Protein AF-A0A2E6RD43-F1 (afdb_monomer)

Radius of gyration: 20.02 Å; Cα contacts (8 Å, |Δi|>4): 225; chains: 1; bounding box: 68×48×47 Å

Structure (mmCIF, N/CA/C/O backbone):
data_AF-A0A2E6RD43-F1
#
_entry.id   AF-A0A2E6RD43-F1
#
loop_
_atom_site.group_PDB
_atom_site.id
_atom_site.type_symbol
_atom_site.label_atom_id
_atom_site.label_alt_id
_atom_site.label_comp_id
_atom_site.label_asym_id
_atom_site.label_entity_id
_atom_site.label_seq_id
_atom_site.pdbx_PDB_ins_code
_atom_site.Cartn_x
_atom_site.Cartn_y
_atom_site.Cartn_z
_atom_site.occupancy
_atom_site.B_iso_or_equiv
_atom_site.auth_seq_id
_atom_site.auth_comp_id
_atom_site.auth_asym_id
_atom_site.auth_atom_id
_atom_site.pdbx_PDB_model_num
ATOM 1 N N . MET A 1 1 ? -39.504 7.714 16.812 1.00 37.59 1 MET A N 1
ATOM 2 C CA . MET A 1 1 ? -40.018 6.541 16.072 1.00 37.59 1 MET A CA 1
ATOM 3 C C . MET A 1 1 ? -38.844 5.901 15.352 1.00 37.59 1 MET A C 1
ATOM 5 O O . MET A 1 1 ? -38.270 6.521 14.473 1.00 37.59 1 MET A O 1
ATOM 9 N N . HIS A 1 2 ? -38.411 4.738 15.835 1.00 30.80 2 HIS A N 1
ATOM 10 C CA . HIS A 1 2 ? -37.243 4.009 15.342 1.00 30.80 2 HIS A CA 1
ATOM 11 C C . HIS A 1 2 ? -37.666 3.105 14.179 1.00 30.80 2 HIS A C 1
ATOM 13 O O . HIS A 1 2 ? -38.520 2.247 14.381 1.00 30.80 2 HIS A O 1
ATOM 19 N N . SER A 1 3 ? -37.061 3.261 13.000 1.00 29.83 3 SER A N 1
ATOM 20 C CA . SER A 1 3 ? -37.202 2.297 11.902 1.00 29.83 3 SER A CA 1
ATOM 21 C C . SER A 1 3 ? -35.893 1.527 11.755 1.00 29.83 3 SER A C 1
ATOM 23 O O . SER A 1 3 ? -34.921 2.014 11.182 1.00 29.83 3 SER A O 1
ATOM 25 N N . ARG A 1 4 ? -35.856 0.342 12.371 1.00 31.83 4 ARG A N 1
ATOM 26 C CA . ARG A 1 4 ? -34.810 -0.668 12.189 1.00 31.83 4 ARG A CA 1
ATOM 27 C C . ARG A 1 4 ? -35.092 -1.398 10.875 1.00 31.83 4 ARG A C 1
ATOM 29 O O . ARG A 1 4 ? -36.176 -1.955 10.722 1.00 31.83 4 ARG A O 1
ATOM 36 N N . ARG A 1 5 ? -34.128 -1.437 9.953 1.00 35.00 5 ARG A N 1
ATOM 37 C CA . ARG A 1 5 ? -34.122 -2.438 8.873 1.00 35.00 5 ARG A CA 1
ATOM 38 C C . ARG A 1 5 ? -33.616 -3.775 9.435 1.00 35.00 5 ARG A C 1
ATOM 40 O O . ARG A 1 5 ? -32.725 -3.751 10.285 1.00 35.00 5 ARG A O 1
ATOM 47 N N . PRO A 1 6 ? -34.181 -4.922 9.024 1.00 32.22 6 PRO A N 1
ATOM 48 C CA . PRO A 1 6 ? -33.803 -6.214 9.579 1.00 32.22 6 PRO A CA 1
ATOM 49 C C . PRO A 1 6 ? -32.509 -6.732 8.939 1.00 32.22 6 PRO A C 1
ATOM 51 O O . PRO A 1 6 ? -32.301 -6.599 7.734 1.00 32.22 6 PRO A O 1
ATOM 54 N N . ALA A 1 7 ? -31.666 -7.351 9.766 1.00 33.06 7 ALA A N 1
ATOM 55 C CA . ALA A 1 7 ? -30.547 -8.173 9.332 1.00 33.06 7 ALA A CA 1
ATOM 56 C C . ALA A 1 7 ? -31.086 -9.433 8.630 1.00 33.06 7 ALA A C 1
ATOM 58 O O . ALA A 1 7 ? -31.838 -10.205 9.226 1.00 33.06 7 ALA A O 1
ATOM 59 N N . GLY A 1 8 ? -30.732 -9.611 7.356 1.00 27.72 8 GLY A N 1
ATOM 60 C CA . GLY A 1 8 ? -30.947 -10.857 6.618 1.00 27.72 8 GLY A CA 1
ATOM 61 C C . GLY A 1 8 ? -29.863 -11.888 6.962 1.00 27.72 8 GLY A C 1
ATOM 62 O O . GLY A 1 8 ? -28.752 -11.497 7.320 1.00 27.72 8 GLY A O 1
ATOM 63 N N . PRO A 1 9 ? -30.163 -13.195 6.899 1.00 30.72 9 PRO A N 1
ATOM 64 C CA . PRO A 1 9 ? -29.277 -14.225 7.418 1.00 30.72 9 PRO A CA 1
ATOM 65 C C . PRO A 1 9 ? -28.057 -14.444 6.515 1.00 30.72 9 PRO A C 1
ATOM 67 O O . PRO A 1 9 ? -28.173 -14.618 5.302 1.00 30.72 9 PRO A O 1
ATOM 70 N N . LEU A 1 10 ? -26.889 -14.508 7.154 1.00 38.53 10 LEU A N 1
ATOM 71 C CA . LEU A 1 10 ? -25.662 -15.079 6.610 1.00 38.53 10 LEU A CA 1
ATOM 72 C C . LEU A 1 10 ? -25.899 -16.566 6.316 1.00 38.53 10 LEU A C 1
ATOM 74 O O . LEU A 1 10 ? -25.904 -17.403 7.214 1.00 38.53 10 LEU A O 1
ATOM 78 N N . SER A 1 11 ? -26.114 -16.896 5.047 1.00 29.52 11 SER A N 1
ATOM 79 C CA . SER A 1 11 ? -25.979 -18.259 4.544 1.00 29.52 11 SER A CA 1
ATOM 80 C C . SER A 1 11 ? -25.517 -18.209 3.094 1.00 29.52 11 SER A C 1
ATOM 82 O O . SER A 1 11 ? -26.308 -18.131 2.158 1.00 29.52 11 SER A O 1
ATOM 84 N N . ARG A 1 12 ? -24.200 -18.258 2.908 1.00 31.06 12 ARG A N 1
ATOM 85 C CA . ARG A 1 12 ? -23.606 -18.872 1.724 1.00 31.06 12 ARG A CA 1
ATOM 86 C C . ARG A 1 12 ? -22.854 -20.103 2.201 1.00 31.06 12 ARG A C 1
ATOM 88 O O . ARG A 1 12 ? -21.640 -20.094 2.340 1.00 31.06 12 ARG A O 1
ATOM 95 N N . ASN A 1 13 ? -23.602 -21.176 2.447 1.00 28.00 13 ASN A N 1
ATOM 96 C CA . ASN A 1 13 ? -23.043 -22.513 2.291 1.00 28.00 13 ASN A CA 1
ATOM 97 C C . ASN A 1 13 ? -22.796 -22.716 0.793 1.00 28.00 13 ASN A C 1
ATOM 99 O O . ASN A 1 13 ? -23.640 -23.266 0.092 1.00 28.00 13 ASN A O 1
ATOM 103 N N . SER A 1 14 ? -21.650 -22.250 0.301 1.00 29.16 14 SER A N 1
ATOM 104 C CA . SER A 1 14 ? -21.057 -22.867 -0.877 1.00 29.16 14 SER A CA 1
ATOM 105 C C . SER A 1 14 ? -20.188 -23.996 -0.353 1.00 29.16 14 SER A C 1
ATOM 107 O O . SER A 1 14 ? -19.042 -23.806 0.049 1.00 29.16 14 SER A O 1
ATOM 109 N N . VAL A 1 15 ? -20.790 -25.179 -0.264 1.00 27.39 15 VAL A N 1
ATOM 110 C CA . VAL A 1 15 ? -20.027 -26.418 -0.202 1.00 27.39 15 VAL A CA 1
ATOM 111 C C . VAL A 1 15 ? -19.231 -26.449 -1.501 1.00 27.39 15 VAL A C 1
ATOM 113 O O . VAL A 1 15 ? -19.781 -26.757 -2.555 1.00 27.39 15 VAL A O 1
ATOM 116 N N . CYS A 1 16 ? -17.951 -26.085 -1.441 1.00 27.36 16 CYS A N 1
ATOM 117 C CA . CYS A 1 16 ? -17.014 -26.406 -2.503 1.00 27.36 16 CYS A CA 1
ATOM 118 C C . CYS A 1 16 ? -16.937 -27.931 -2.573 1.00 27.36 16 CYS A C 1
ATOM 120 O O . CYS A 1 16 ? -16.176 -28.577 -1.854 1.00 27.36 16 CYS A O 1
ATOM 122 N N . SER A 1 17 ? -17.760 -28.516 -3.443 1.00 24.27 17 SER A N 1
ATOM 123 C CA . SER A 1 17 ? -17.428 -29.784 -4.062 1.00 24.27 17 SER A CA 1
ATOM 124 C C . SER A 1 17 ? -16.029 -29.625 -4.635 1.00 24.27 17 SER A C 1
ATOM 126 O O . SER A 1 17 ? -15.788 -28.714 -5.429 1.00 24.27 17 SER A O 1
ATOM 128 N N . VAL A 1 18 ? -15.118 -30.483 -4.193 1.00 32.06 18 VAL A N 1
ATOM 129 C CA . VAL A 1 18 ? -13.758 -30.606 -4.708 1.00 32.06 18 VAL A CA 1
ATOM 130 C C . VAL A 1 18 ? -13.859 -30.995 -6.186 1.00 32.06 18 VAL A C 1
ATOM 132 O O . VAL A 1 18 ? -13.888 -32.168 -6.548 1.00 32.06 18 VAL A O 1
ATOM 135 N N . GLY A 1 19 ? -14.005 -29.984 -7.040 1.00 25.14 19 GLY A N 1
ATOM 136 C CA . GLY A 1 19 ? -13.899 -30.076 -8.483 1.00 25.14 19 GLY A CA 1
ATOM 137 C C . GLY A 1 19 ? -12.423 -30.119 -8.823 1.00 25.14 19 GLY A C 1
ATOM 138 O O . GLY A 1 19 ? -11.738 -29.100 -8.817 1.00 25.14 19 GLY A O 1
ATOM 139 N N . ASN A 1 20 ? -11.929 -31.328 -9.048 1.00 30.77 20 ASN A N 1
ATOM 140 C CA . ASN A 1 20 ? -10.561 -31.609 -9.439 1.00 30.77 20 ASN A CA 1
ATOM 141 C C . ASN A 1 20 ? -10.350 -31.129 -10.891 1.00 30.77 20 ASN A C 1
ATOM 143 O O . ASN A 1 20 ? -10.475 -31.910 -11.832 1.00 30.77 20 ASN A O 1
ATOM 147 N N . SER A 1 21 ? -10.088 -29.835 -11.082 1.00 26.69 21 SER A N 1
ATOM 148 C CA . SER A 1 21 ? -9.626 -29.284 -12.362 1.00 26.69 21 SER A CA 1
ATOM 149 C C . SER A 1 21 ? -8.099 -29.424 -12.441 1.00 26.69 21 SER A C 1
ATOM 151 O O . SER A 1 21 ? -7.392 -28.823 -11.625 1.00 26.69 21 SER A O 1
ATOM 153 N N . PRO A 1 22 ? -7.542 -30.200 -13.390 1.00 31.45 22 PRO A N 1
ATOM 154 C CA . PRO A 1 22 ? -6.101 -30.342 -13.531 1.00 31.45 22 PRO A CA 1
ATOM 155 C C . PRO A 1 22 ? -5.554 -29.088 -14.223 1.00 31.45 22 PRO A C 1
ATOM 157 O O . PRO A 1 22 ? -5.692 -28.926 -15.431 1.00 31.45 22 PRO A O 1
ATOM 160 N N . GLY A 1 23 ? -4.958 -28.174 -13.455 1.00 28.52 23 GLY A N 1
ATOM 161 C CA . GLY A 1 23 ? -4.316 -26.982 -14.028 1.00 28.52 23 GLY A CA 1
ATOM 162 C C . GLY A 1 23 ? -3.576 -26.071 -13.047 1.00 28.52 23 GLY A C 1
ATOM 163 O O . GLY A 1 23 ? -2.625 -25.409 -13.442 1.00 28.52 23 GLY A O 1
ATOM 164 N N . SER A 1 24 ? -3.923 -26.070 -11.755 1.00 35.50 24 SER A N 1
ATOM 165 C CA . SER A 1 24 ? -3.408 -25.049 -10.821 1.00 35.50 24 SER A CA 1
ATOM 166 C C . SER A 1 24 ? -2.160 -25.444 -10.007 1.00 35.50 24 SER A C 1
ATOM 168 O O . SER A 1 24 ? -1.780 -24.729 -9.085 1.00 35.50 24 SER A O 1
ATOM 170 N N . ILE A 1 25 ? -1.494 -26.563 -10.326 1.00 36.62 25 ILE A N 1
ATOM 171 C CA . ILE A 1 25 ? -0.329 -27.070 -9.559 1.00 36.62 25 ILE A CA 1
ATOM 172 C C . ILE A 1 25 ? 1.021 -26.503 -10.075 1.00 36.62 25 ILE A C 1
ATOM 174 O O . ILE A 1 25 ? 2.063 -26.676 -9.445 1.00 36.62 25 ILE A O 1
ATOM 178 N N . GLY A 1 26 ? 1.033 -25.755 -11.183 1.00 43.22 26 GLY A N 1
ATOM 179 C CA . GLY A 1 26 ? 2.280 -25.287 -11.804 1.00 43.22 26 GLY A CA 1
ATOM 180 C C . GLY A 1 26 ? 2.870 -23.990 -11.240 1.00 43.22 26 GLY A C 1
ATOM 181 O O . GLY A 1 26 ? 4.087 -23.857 -11.188 1.00 43.22 26 GLY A O 1
ATOM 182 N N . PHE A 1 27 ? 2.041 -23.035 -10.807 1.00 45.25 27 PHE A N 1
ATOM 183 C CA . PHE A 1 27 ? 2.481 -21.638 -10.733 1.00 45.25 27 PHE A CA 1
ATOM 184 C C . PHE A 1 27 ? 3.255 -21.273 -9.448 1.00 45.25 27 PHE A C 1
ATOM 186 O O . PHE A 1 27 ? 4.397 -20.819 -9.520 1.00 45.25 27 PHE A O 1
ATOM 193 N N . CYS A 1 28 ? 2.734 -21.577 -8.251 1.00 43.09 28 CYS A N 1
ATOM 194 C CA . CYS A 1 28 ? 3.490 -21.299 -7.016 1.00 43.09 28 CYS A CA 1
ATOM 195 C C . CYS A 1 28 ? 4.764 -22.166 -6.871 1.00 43.09 28 CYS A C 1
ATOM 197 O O . CYS A 1 28 ? 5.678 -21.803 -6.126 1.00 43.09 28 CYS A O 1
ATOM 199 N N . SER A 1 29 ? 4.868 -23.283 -7.604 1.00 50.72 29 SER A N 1
ATOM 200 C CA . SER A 1 29 ? 6.099 -24.081 -7.710 1.00 50.72 29 SER A CA 1
ATOM 201 C C . SER A 1 29 ? 7.203 -23.352 -8.485 1.00 50.72 29 SER A C 1
ATOM 203 O O . SER A 1 29 ? 8.370 -23.479 -8.110 1.00 50.72 29 SER A O 1
ATOM 205 N N . LEU A 1 30 ? 6.857 -22.544 -9.497 1.00 49.84 30 LEU A N 1
ATOM 206 C CA . LEU A 1 30 ? 7.809 -21.715 -10.254 1.00 49.84 30 LEU A CA 1
ATOM 207 C C . LEU A 1 30 ? 8.417 -20.619 -9.374 1.00 49.84 30 LEU A C 1
ATOM 209 O O . LEU A 1 30 ? 9.624 -20.402 -9.400 1.00 49.84 30 LEU A O 1
ATOM 213 N N . ILE A 1 31 ? 7.618 -20.012 -8.490 1.00 55.41 31 ILE A N 1
ATOM 214 C CA . ILE A 1 31 ? 8.135 -19.059 -7.496 1.00 55.41 31 ILE A CA 1
ATOM 215 C C . ILE A 1 31 ? 9.023 -19.772 -6.450 1.00 55.41 31 ILE A C 1
ATOM 217 O O . ILE A 1 31 ? 9.935 -19.170 -5.882 1.00 55.41 31 ILE A O 1
ATOM 221 N N . SER A 1 32 ? 8.818 -21.064 -6.184 1.00 44.12 32 SER A N 1
ATOM 222 C CA . SER A 1 32 ? 9.579 -21.798 -5.162 1.00 44.12 32 SER A CA 1
ATOM 223 C C . SER A 1 32 ? 10.857 -22.484 -5.671 1.00 44.12 32 SER A C 1
ATOM 225 O O . SER A 1 32 ? 11.684 -22.864 -4.840 1.00 44.12 32 SER A O 1
ATOM 227 N N . THR A 1 33 ? 11.037 -22.657 -6.983 1.00 41.78 33 THR A N 1
ATOM 228 C CA . THR A 1 33 ? 12.092 -23.513 -7.551 1.00 41.78 33 THR A CA 1
ATOM 229 C C . THR A 1 33 ? 13.090 -22.688 -8.355 1.00 41.78 33 THR A C 1
ATOM 231 O O . THR A 1 33 ? 12.719 -22.163 -9.390 1.00 41.78 33 THR A O 1
ATOM 234 N N . ILE A 1 34 ? 14.344 -22.605 -7.891 1.00 40.38 34 ILE A N 1
ATOM 235 C CA . ILE A 1 34 ? 15.583 -22.605 -8.700 1.00 40.38 34 ILE A CA 1
ATOM 236 C C . ILE A 1 34 ? 16.762 -22.861 -7.740 1.00 40.38 34 ILE A C 1
ATOM 238 O O . ILE A 1 34 ? 16.951 -22.158 -6.744 1.00 40.38 34 ILE A O 1
ATOM 242 N N . GLN A 1 35 ? 17.518 -23.919 -8.040 1.00 31.98 35 GLN A N 1
ATOM 243 C CA . GLN A 1 35 ? 18.830 -24.235 -7.468 1.00 31.98 35 GLN A CA 1
ATOM 244 C C . GLN A 1 35 ? 19.889 -23.234 -7.966 1.00 31.98 35 GLN A C 1
ATOM 246 O O . GLN A 1 35 ? 19.690 -22.641 -9.023 1.00 31.98 35 GLN A O 1
ATOM 251 N N . PRO A 1 36 ? 21.016 -23.030 -7.259 1.00 29.69 36 PRO A N 1
ATOM 252 C CA . PRO A 1 36 ? 22.071 -22.141 -7.744 1.00 29.69 36 PRO A CA 1
ATOM 253 C C . PRO A 1 36 ? 22.579 -22.618 -9.114 1.00 29.69 36 PRO A C 1
ATOM 255 O O . PRO A 1 36 ? 23.102 -23.724 -9.233 1.00 29.69 36 PRO A O 1
ATOM 258 N N . VAL A 1 37 ? 22.396 -21.794 -10.148 1.00 32.69 37 VAL A N 1
ATOM 259 C CA . VAL A 1 37 ? 22.940 -22.038 -11.489 1.00 32.69 37 VAL A CA 1
ATOM 260 C C . VAL A 1 37 ? 24.418 -21.653 -11.477 1.00 32.69 37 VAL A C 1
ATOM 262 O O . VAL A 1 37 ? 24.761 -20.514 -11.164 1.00 32.69 37 VAL A O 1
ATOM 265 N N . ALA A 1 38 ? 25.272 -22.631 -11.778 1.00 29.48 38 ALA A N 1
ATOM 266 C CA . ALA A 1 38 ? 26.689 -22.449 -12.062 1.00 29.48 38 ALA A CA 1
ATOM 267 C C . ALA A 1 38 ? 26.897 -21.859 -13.471 1.00 29.48 38 ALA A C 1
ATOM 269 O O . ALA A 1 38 ? 26.064 -22.042 -14.358 1.00 29.48 38 ALA A O 1
ATOM 270 N N . ASP A 1 39 ? 28.014 -21.151 -13.626 1.00 34.41 39 ASP A N 1
ATOM 271 C CA . ASP A 1 39 ? 28.414 -20.308 -14.756 1.00 34.41 39 ASP A CA 1
ATOM 272 C C . ASP A 1 39 ? 28.275 -20.909 -16.167 1.00 34.41 39 ASP A C 1
ATOM 274 O O . ASP A 1 39 ? 28.575 -22.080 -16.400 1.00 34.41 39 ASP A O 1
ATOM 278 N N . GLY A 1 40 ? 27.985 -20.026 -17.134 1.00 31.70 40 GLY A N 1
ATOM 279 C CA . GLY A 1 40 ? 28.433 -20.175 -18.524 1.00 31.70 40 GLY A CA 1
ATOM 280 C C . GLY A 1 40 ? 27.359 -19.994 -19.599 1.00 31.70 40 GLY A C 1
ATOM 281 O O . GLY A 1 40 ? 26.745 -20.970 -20.008 1.00 31.70 40 GLY A O 1
ATOM 282 N N . HIS A 1 41 ? 27.170 -18.757 -20.081 1.00 28.81 41 HIS A N 1
ATOM 283 C CA . HIS A 1 41 ? 27.208 -18.358 -21.504 1.00 28.81 41 HIS A CA 1
ATOM 284 C C . HIS A 1 41 ? 26.583 -16.967 -21.731 1.00 28.81 41 HIS A C 1
ATOM 286 O O . HIS A 1 41 ? 25.532 -16.634 -21.187 1.00 28.81 41 HIS A O 1
ATOM 292 N N . ASP A 1 42 ? 27.276 -16.161 -22.539 1.00 32.88 42 ASP A N 1
ATOM 293 C CA . ASP A 1 42 ? 26.970 -14.775 -22.898 1.00 32.88 42 ASP A CA 1
ATOM 294 C C . ASP A 1 42 ? 25.591 -14.589 -23.555 1.00 32.88 42 ASP A C 1
ATOM 296 O O . ASP A 1 42 ? 25.289 -15.196 -24.581 1.00 32.88 42 ASP A O 1
ATOM 300 N N . ASN A 1 43 ? 24.794 -13.660 -23.014 1.00 30.64 43 ASN A N 1
ATOM 301 C CA . ASN A 1 43 ? 23.618 -13.090 -23.676 1.00 30.64 43 ASN A CA 1
ATOM 302 C C . ASN A 1 43 ? 23.623 -11.553 -23.508 1.00 30.64 43 ASN A C 1
ATOM 304 O O . ASN A 1 43 ? 23.572 -11.068 -22.370 1.00 30.64 43 ASN A O 1
ATOM 308 N N . PRO A 1 44 ? 23.698 -10.750 -24.588 1.00 30.47 44 PRO A N 1
ATOM 309 C CA . PRO A 1 44 ? 23.806 -9.302 -24.493 1.00 30.47 44 PRO A CA 1
ATOM 310 C C . PRO A 1 44 ? 22.416 -8.651 -24.471 1.00 30.47 44 PRO A C 1
ATOM 312 O O . PRO A 1 44 ? 21.977 -8.046 -25.442 1.00 30.47 44 PRO A O 1
ATOM 315 N N . THR A 1 45 ? 21.708 -8.741 -23.345 1.00 32.56 45 THR A N 1
ATOM 316 C CA . THR A 1 45 ? 20.676 -7.757 -22.950 1.00 32.56 45 THR A CA 1
ATOM 317 C C . THR A 1 45 ? 20.511 -7.802 -21.432 1.00 32.56 45 THR A C 1
ATOM 319 O O . THR A 1 45 ? 19.526 -8.279 -20.878 1.00 32.56 45 THR A O 1
ATOM 322 N N . ARG A 1 46 ? 21.561 -7.384 -20.723 1.00 33.22 46 ARG A N 1
ATOM 323 C CA . ARG A 1 46 ? 21.611 -7.416 -19.262 1.00 33.22 46 ARG A CA 1
ATOM 324 C C . ARG A 1 46 ? 20.850 -6.210 -18.710 1.00 33.22 46 ARG A C 1
ATOM 326 O O . ARG A 1 46 ? 21.415 -5.125 -18.607 1.00 33.22 46 ARG A O 1
ATOM 333 N N . ALA A 1 47 ? 19.583 -6.405 -18.342 1.00 35.81 47 ALA A N 1
ATOM 334 C CA . ALA A 1 47 ? 18.949 -5.553 -17.341 1.00 35.81 47 ALA A CA 1
ATOM 335 C C . ALA A 1 47 ? 19.868 -5.554 -16.110 1.00 35.81 47 ALA A C 1
ATOM 337 O O . ALA A 1 47 ? 20.270 -6.617 -15.623 1.00 35.81 47 ALA A O 1
ATOM 338 N N . ALA A 1 48 ? 20.319 -4.374 -15.690 1.00 34.03 48 ALA A N 1
ATOM 339 C CA . ALA A 1 48 ? 21.232 -4.252 -14.567 1.00 34.03 48 ALA A CA 1
ATOM 340 C C . ALA A 1 48 ? 20.549 -4.829 -13.320 1.00 34.03 48 ALA A C 1
ATOM 342 O O . ALA A 1 48 ? 19.520 -4.323 -12.880 1.00 34.03 48 ALA A O 1
ATOM 343 N N . ALA A 1 49 ? 21.108 -5.910 -12.771 1.00 40.91 49 ALA A N 1
ATOM 344 C CA . ALA A 1 49 ? 20.692 -6.426 -11.476 1.00 40.91 49 ALA A CA 1
ATOM 345 C C . ALA A 1 49 ? 20.748 -5.280 -10.454 1.00 40.91 49 ALA A C 1
ATOM 347 O O . ALA A 1 49 ? 21.760 -4.577 -10.389 1.00 40.91 49 ALA A O 1
ATOM 348 N N . ILE A 1 50 ? 19.672 -5.094 -9.680 1.00 46.41 50 ILE A N 1
ATOM 349 C CA . ILE A 1 50 ? 19.620 -4.093 -8.609 1.00 46.41 50 ILE A CA 1
ATOM 350 C C . ILE A 1 50 ? 20.854 -4.312 -7.714 1.00 46.41 50 ILE A C 1
ATOM 352 O O . ILE A 1 50 ? 21.030 -5.423 -7.202 1.00 46.41 50 ILE A O 1
ATOM 356 N N . PRO A 1 51 ? 21.745 -3.316 -7.550 1.00 35.38 51 PRO A N 1
ATOM 357 C CA . PRO A 1 51 ? 22.997 -3.523 -6.838 1.00 35.38 51 PRO A CA 1
ATOM 358 C C . PRO A 1 51 ? 22.733 -3.967 -5.395 1.00 35.38 51 PRO A C 1
ATOM 360 O O . PRO A 1 51 ? 21.933 -3.374 -4.673 1.00 35.38 51 PRO A O 1
ATOM 363 N N . ALA A 1 52 ? 23.442 -5.013 -4.964 1.00 40.56 52 ALA A N 1
ATOM 364 C CA . ALA A 1 52 ? 23.334 -5.634 -3.642 1.00 40.56 52 ALA A CA 1
ATOM 365 C C . ALA A 1 52 ? 23.929 -4.785 -2.496 1.00 40.56 52 ALA A C 1
ATOM 367 O O . ALA A 1 52 ? 24.421 -5.324 -1.507 1.00 40.56 52 ALA A O 1
ATOM 368 N N . THR A 1 53 ? 23.892 -3.457 -2.592 1.00 36.34 53 THR A N 1
ATOM 369 C CA . THR A 1 53 ? 24.344 -2.552 -1.530 1.00 36.34 53 THR A CA 1
ATOM 370 C C . THR A 1 53 ? 23.156 -2.124 -0.674 1.00 36.34 53 THR A C 1
ATOM 372 O O . THR A 1 53 ? 22.739 -0.968 -0.684 1.00 36.34 53 THR A O 1
ATOM 375 N N . VAL A 1 54 ? 22.592 -3.081 0.062 1.00 41.66 54 VAL A N 1
ATOM 376 C CA . VAL A 1 54 ? 21.768 -2.790 1.239 1.00 41.66 54 VAL A CA 1
ATOM 377 C C . VAL A 1 54 ? 22.682 -2.939 2.448 1.00 41.66 54 VAL A C 1
ATOM 379 O O . VAL A 1 54 ? 23.082 -4.048 2.795 1.00 41.66 54 VAL A O 1
ATOM 382 N N . ASP A 1 55 ? 23.048 -1.812 3.050 1.00 32.97 55 ASP A N 1
ATOM 383 C CA . ASP A 1 55 ? 23.829 -1.758 4.285 1.00 32.97 55 ASP A CA 1
ATOM 384 C C . ASP A 1 55 ? 23.053 -2.445 5.435 1.00 32.97 55 ASP A C 1
ATOM 386 O O . ASP A 1 55 ? 21.940 -2.015 5.759 1.00 32.97 55 ASP A O 1
ATOM 390 N N . PRO A 1 56 ? 23.597 -3.506 6.066 1.00 32.03 56 PRO A N 1
ATOM 391 C CA . PRO A 1 56 ? 22.934 -4.201 7.165 1.00 32.03 56 PRO A CA 1
ATOM 392 C C . PRO A 1 56 ? 22.892 -3.413 8.487 1.00 32.03 56 PRO A C 1
ATOM 394 O O . PRO A 1 56 ? 22.282 -3.891 9.445 1.00 32.03 56 PRO A O 1
ATOM 397 N N . SER A 1 57 ? 23.520 -2.237 8.582 1.00 26.42 57 SER A N 1
ATOM 398 C CA . SER A 1 57 ? 23.742 -1.547 9.860 1.00 26.42 57 SER A CA 1
ATOM 399 C C . SER A 1 57 ? 22.704 -0.483 10.258 1.00 26.42 57 SER A C 1
ATOM 401 O O . SER A 1 57 ? 22.739 -0.011 11.392 1.00 26.42 57 SER A O 1
ATOM 403 N N . ASN A 1 58 ? 21.694 -0.181 9.432 1.00 29.03 58 ASN A N 1
ATOM 404 C CA . ASN A 1 58 ? 20.637 0.792 9.774 1.00 29.03 58 ASN A CA 1
ATOM 405 C C . ASN A 1 58 ? 19.347 0.138 10.312 1.00 29.03 58 ASN A C 1
ATOM 407 O O . ASN A 1 58 ? 18.247 0.296 9.784 1.00 29.03 58 ASN A O 1
ATOM 411 N N . LEU A 1 59 ? 19.487 -0.613 11.408 1.00 34.84 59 LEU A N 1
ATOM 412 C CA . LEU A 1 59 ? 18.404 -1.332 12.106 1.00 34.84 59 LEU A CA 1
ATOM 413 C C . LEU A 1 59 ? 17.647 -0.474 13.142 1.00 34.84 59 LEU A C 1
ATOM 415 O O . LEU A 1 59 ? 17.030 -0.993 14.076 1.00 34.84 59 LEU A O 1
ATOM 419 N N . GLN A 1 60 ? 17.675 0.845 12.969 1.00 36.56 60 GLN A N 1
ATOM 420 C CA . GLN A 1 60 ? 16.877 1.808 13.719 1.00 36.56 60 GLN A CA 1
ATOM 421 C C . GLN A 1 60 ? 16.423 2.903 12.748 1.00 36.56 60 GLN A C 1
ATOM 423 O O . GLN A 1 60 ? 17.171 3.833 12.509 1.00 36.56 60 GLN A O 1
ATOM 428 N N . ASP A 1 61 ? 15.239 2.774 12.139 1.00 33.34 61 ASP A N 1
ATOM 429 C CA . ASP A 1 61 ? 14.212 3.811 12.300 1.00 33.34 61 ASP A CA 1
ATOM 430 C C . ASP A 1 61 ? 12.912 3.590 11.516 1.00 33.34 61 ASP A C 1
ATOM 432 O O . ASP A 1 61 ? 12.869 3.347 10.311 1.00 33.34 61 ASP A O 1
ATOM 436 N N . SER A 1 62 ? 11.833 3.820 12.265 1.00 31.02 62 SER A N 1
ATOM 437 C CA . SER A 1 62 ? 10.430 3.939 11.862 1.00 31.02 62 SER A CA 1
ATOM 438 C C . SER A 1 62 ? 9.762 2.687 11.279 1.00 31.02 62 SER A C 1
ATOM 440 O O . SER A 1 62 ? 10.385 1.744 10.807 1.00 31.02 62 SER A O 1
ATOM 442 N N . LEU A 1 63 ? 8.435 2.664 11.334 1.00 42.28 63 LEU A N 1
ATOM 443 C CA . LEU A 1 63 ? 7.558 1.663 10.723 1.00 42.28 63 LEU A CA 1
ATOM 444 C C . LEU A 1 63 ? 7.587 1.753 9.177 1.00 42.28 63 LEU A C 1
ATOM 446 O O . LEU A 1 63 ? 6.542 1.722 8.542 1.00 42.28 63 LEU A O 1
ATOM 450 N N . GLY A 1 64 ? 8.770 1.889 8.566 1.00 38.94 64 GLY A N 1
ATOM 451 C CA . GLY A 1 64 ? 8.999 2.125 7.134 1.00 38.94 64 GLY A CA 1
ATOM 452 C C . GLY A 1 64 ? 8.816 0.891 6.248 1.00 38.94 64 GLY A C 1
ATOM 453 O O . GLY A 1 64 ? 9.624 0.658 5.347 1.00 38.94 64 GLY A O 1
ATOM 454 N N . ASN A 1 65 ? 7.796 0.093 6.557 1.00 50.25 65 ASN A N 1
ATOM 455 C CA . ASN A 1 65 ? 7.319 -1.019 5.749 1.00 50.25 65 ASN A CA 1
ATOM 456 C C . ASN A 1 65 ? 5.780 -1.024 5.804 1.00 50.25 65 ASN A C 1
ATOM 458 O O . ASN A 1 65 ? 5.184 -1.949 6.375 1.00 50.25 65 ASN A O 1
ATOM 462 N N . ARG A 1 66 ? 5.182 0.081 5.351 1.00 44.97 66 ARG A N 1
ATOM 463 C CA . ARG A 1 66 ? 3.748 0.350 5.417 1.00 44.97 66 ARG A CA 1
ATOM 464 C C . ARG A 1 66 ? 3.041 -0.517 4.393 1.00 44.97 66 ARG A C 1
ATOM 466 O O . ARG A 1 66 ? 3.259 -0.422 3.195 1.00 44.97 66 ARG A O 1
ATOM 473 N N . MET A 1 67 ? 2.297 -1.484 4.907 1.00 50.84 67 MET A N 1
ATOM 474 C CA . MET A 1 67 ? 1.695 -2.525 4.098 1.00 50.84 67 MET A CA 1
ATOM 475 C C . MET A 1 67 ? 0.279 -2.143 3.698 1.00 50.84 67 MET A C 1
ATOM 477 O O . MET A 1 67 ? -0.672 -2.543 4.359 1.00 50.84 67 MET A O 1
ATOM 481 N N . ASN A 1 68 ? 0.178 -1.460 2.565 1.00 60.16 68 ASN A N 1
ATOM 482 C CA . ASN A 1 68 ? -0.915 -1.643 1.625 1.00 60.16 68 ASN A CA 1
ATOM 483 C C . ASN A 1 68 ? -0.279 -2.113 0.309 1.00 60.16 68 ASN A C 1
ATOM 485 O O . ASN A 1 68 ? 0.265 -1.307 -0.425 1.00 60.16 68 ASN A O 1
ATOM 489 N N . HIS A 1 69 ? -0.231 -3.409 0.018 1.00 84.12 69 HIS A N 1
ATOM 490 C CA . HIS A 1 69 ? 0.424 -3.832 -1.228 1.00 84.12 69 HIS A CA 1
ATOM 491 C C . HIS A 1 69 ? -0.543 -3.780 -2.409 1.00 84.12 69 HIS A C 1
ATOM 493 O O . HIS A 1 69 ? -0.114 -3.451 -3.513 1.00 84.12 69 HIS A O 1
ATOM 499 N N . LEU A 1 70 ? -1.828 -4.070 -2.193 1.00 95.44 70 LEU A N 1
ATOM 500 C CA . LEU A 1 70 ? -2.770 -4.214 -3.295 1.00 95.44 70 LEU A CA 1
ATOM 501 C C . LEU A 1 70 ? -3.192 -2.856 -3.863 1.00 95.44 70 LEU A C 1
ATOM 503 O O . LEU A 1 70 ? -3.083 -2.663 -5.074 1.00 95.44 70 LEU A O 1
ATOM 507 N N . ALA A 1 71 ? -3.598 -1.891 -3.032 1.00 95.94 71 ALA A N 1
ATOM 508 C CA . ALA A 1 71 ? -3.960 -0.562 -3.524 1.00 95.94 71 ALA A CA 1
ATOM 509 C C . ALA A 1 71 ? -2.773 0.145 -4.192 1.00 95.94 71 ALA A C 1
ATOM 511 O O . ALA A 1 71 ? -2.972 0.788 -5.218 1.00 95.94 71 ALA A O 1
ATOM 512 N N . HIS A 1 72 ? -1.537 -0.006 -3.699 1.00 95.94 72 HIS A N 1
ATOM 513 C CA . HIS A 1 72 ? -0.365 0.545 -4.398 1.00 95.94 72 HIS A CA 1
ATOM 514 C C . HIS A 1 72 ? -0.172 -0.057 -5.797 1.00 95.94 72 HIS A C 1
ATOM 516 O O . HIS A 1 72 ? 0.101 0.689 -6.734 1.00 95.94 72 HIS A O 1
ATOM 522 N N . ILE A 1 73 ? -0.349 -1.373 -5.963 1.00 96.69 73 ILE A N 1
ATOM 523 C CA . ILE A 1 73 ? -0.273 -2.023 -7.283 1.00 96.69 73 ILE A CA 1
ATOM 524 C C . ILE A 1 73 ? -1.418 -1.550 -8.186 1.00 96.69 73 ILE A C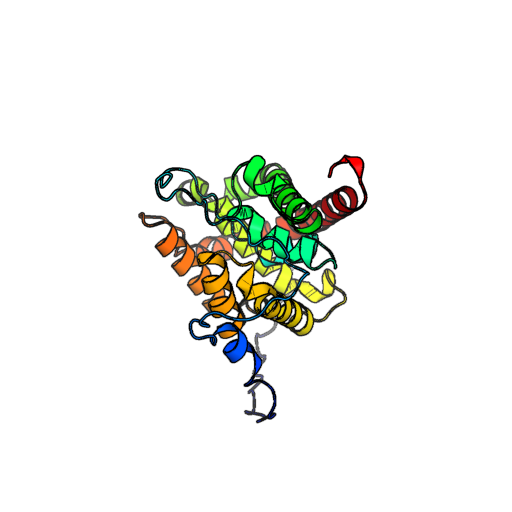 1
ATOM 526 O O . ILE A 1 73 ? -1.187 -1.252 -9.355 1.00 96.69 73 ILE A O 1
ATOM 530 N N . VAL A 1 74 ? -2.641 -1.455 -7.657 1.00 97.38 74 VAL A N 1
ATOM 531 C CA . VAL A 1 74 ? -3.808 -0.971 -8.410 1.00 97.38 74 VAL A CA 1
ATOM 532 C C . VAL A 1 74 ? -3.596 0.470 -8.882 1.00 97.38 74 VAL A C 1
ATOM 534 O O . VAL A 1 74 ? -3.792 0.776 -10.057 1.00 97.38 74 VAL A O 1
ATOM 537 N N . LEU A 1 75 ? -3.135 1.351 -7.993 1.00 97.44 75 LEU A N 1
ATOM 538 C CA . LEU A 1 75 ? -2.887 2.763 -8.288 1.00 97.44 75 LEU A CA 1
ATOM 539 C C . LEU A 1 75 ? -1.673 2.984 -9.205 1.00 97.44 75 LEU A C 1
ATOM 541 O O . LEU A 1 75 ? -1.579 4.033 -9.834 1.00 97.44 75 LEU A O 1
ATOM 545 N N . ALA A 1 76 ? -0.763 2.012 -9.312 1.00 96.50 76 ALA A N 1
ATOM 546 C CA . ALA A 1 76 ? 0.366 2.059 -10.240 1.00 96.50 76 ALA A CA 1
ATOM 547 C C . ALA A 1 76 ? -0.038 1.877 -11.715 1.00 96.50 76 ALA A C 1
ATOM 549 O O . ALA A 1 76 ? 0.781 2.091 -12.606 1.00 96.50 76 ALA A O 1
ATOM 550 N N . GLY A 1 77 ? -1.297 1.525 -11.993 1.00 94.31 77 GLY A N 1
ATOM 551 C CA . GLY A 1 77 ? -1.808 1.392 -13.355 1.00 94.31 77 GLY A CA 1
ATOM 552 C C . GLY A 1 77 ? -1.424 0.060 -14.015 1.00 94.31 77 GLY A C 1
ATOM 553 O O . GLY A 1 77 ? -1.156 -0.920 -13.319 1.00 94.31 77 GLY A O 1
ATOM 554 N N . PRO A 1 78 ? -1.479 -0.042 -15.357 1.00 94.19 78 PRO A N 1
ATOM 555 C CA . PRO A 1 78 ? -1.279 -1.304 -16.077 1.00 94.19 78 PRO A CA 1
ATOM 556 C C . PRO A 1 78 ? 0.189 -1.654 -16.365 1.00 94.19 78 PRO A C 1
ATOM 558 O O . PRO A 1 78 ? 0.468 -2.793 -16.734 1.00 94.19 78 PRO A O 1
ATOM 561 N N . ASP A 1 79 ? 1.116 -0.706 -16.226 1.00 95.44 79 ASP A N 1
ATOM 562 C CA . ASP A 1 79 ? 2.526 -0.908 -16.561 1.00 95.44 79 ASP A CA 1
ATOM 563 C C . ASP A 1 79 ? 3.219 -1.829 -15.523 1.00 95.44 79 ASP A C 1
ATOM 565 O O . ASP A 1 79 ? 3.167 -1.558 -14.317 1.00 95.44 79 ASP A O 1
ATOM 569 N N . PRO A 1 80 ? 3.861 -2.936 -15.949 1.00 94.44 80 PRO A N 1
ATOM 570 C CA . PRO A 1 80 ? 4.469 -3.900 -15.031 1.00 94.44 80 PRO A CA 1
ATOM 571 C C . PRO A 1 80 ? 5.723 -3.367 -14.320 1.00 94.44 80 PRO A C 1
ATOM 573 O O . PRO A 1 80 ? 6.043 -3.837 -13.225 1.00 94.44 80 PRO A O 1
ATOM 576 N N . ASP A 1 81 ? 6.439 -2.396 -14.896 1.00 96.00 81 ASP A N 1
ATOM 577 C CA . ASP A 1 81 ? 7.539 -1.719 -14.209 1.00 96.00 81 ASP A CA 1
ATOM 578 C C . ASP A 1 81 ? 7.006 -0.795 -13.112 1.00 96.00 81 ASP A C 1
ATOM 580 O O . ASP A 1 81 ? 7.553 -0.790 -12.010 1.00 96.00 81 ASP A O 1
ATOM 584 N N . ASP A 1 82 ? 5.915 -0.067 -13.354 1.00 96.38 82 ASP A N 1
ATOM 585 C CA . ASP A 1 82 ? 5.299 0.762 -12.311 1.00 96.38 82 ASP A CA 1
ATOM 586 C C . ASP A 1 82 ? 4.776 -0.089 -11.149 1.00 96.38 82 ASP A C 1
ATOM 588 O O . ASP A 1 82 ? 5.033 0.228 -9.985 1.00 96.38 82 ASP A O 1
ATOM 592 N N . ARG A 1 83 ? 4.106 -1.210 -11.444 1.00 96.44 83 ARG A N 1
ATOM 593 C CA . ARG A 1 83 ? 3.611 -2.154 -10.426 1.00 96.44 83 ARG A CA 1
ATOM 594 C C . ARG A 1 83 ? 4.735 -2.780 -9.611 1.00 96.44 83 ARG A C 1
ATOM 596 O O . ARG A 1 83 ? 4.647 -2.824 -8.381 1.00 96.44 83 ARG A O 1
ATOM 603 N N . LEU A 1 84 ? 5.801 -3.253 -10.265 1.00 96.19 84 LEU A N 1
ATOM 604 C CA . LEU A 1 84 ? 6.940 -3.795 -9.528 1.00 96.19 84 LEU A CA 1
ATOM 605 C C . LEU A 1 84 ? 7.649 -2.693 -8.730 1.00 96.19 84 LEU A C 1
ATOM 607 O O . LEU A 1 84 ? 8.004 -2.906 -7.570 1.00 96.19 84 LEU A O 1
ATOM 611 N N . GLY A 1 85 ? 7.802 -1.501 -9.307 1.00 95.50 85 GLY A N 1
ATOM 612 C CA . GLY A 1 85 ? 8.329 -0.329 -8.617 1.00 95.50 85 GLY A CA 1
ATOM 613 C C . GLY A 1 85 ? 7.522 0.017 -7.363 1.00 95.50 85 GLY A C 1
ATOM 614 O O . GLY A 1 85 ? 8.108 0.288 -6.314 1.00 95.50 85 GLY A O 1
ATOM 615 N N . ALA A 1 86 ? 6.192 -0.075 -7.423 1.00 94.50 86 ALA A N 1
ATOM 616 C CA . ALA A 1 86 ? 5.326 0.145 -6.270 1.00 94.50 86 ALA A CA 1
ATOM 617 C C . ALA A 1 86 ? 5.624 -0.853 -5.132 1.00 94.50 86 ALA A C 1
ATOM 619 O O . ALA A 1 86 ? 5.833 -0.455 -3.989 1.00 94.50 86 ALA A O 1
ATOM 620 N N . LEU A 1 87 ? 5.791 -2.143 -5.445 1.00 93.44 87 LEU A N 1
ATOM 621 C CA . LEU A 1 87 ? 6.195 -3.169 -4.468 1.00 93.44 87 LEU A CA 1
ATOM 622 C C . LEU A 1 87 ? 7.618 -2.967 -3.910 1.00 93.44 87 LEU A C 1
ATOM 624 O O . LEU A 1 87 ? 7.925 -3.338 -2.768 1.00 93.44 87 LEU A O 1
ATOM 628 N N . LEU A 1 88 ? 8.505 -2.373 -4.706 1.00 92.94 88 LEU A N 1
ATOM 629 C CA . LEU A 1 88 ? 9.869 -2.032 -4.309 1.00 92.94 88 LEU A CA 1
ATOM 630 C C . LEU A 1 88 ? 9.949 -0.770 -3.440 1.00 92.94 88 LEU A C 1
ATOM 632 O O . LEU A 1 88 ? 11.000 -0.539 -2.838 1.00 92.94 88 LEU A O 1
ATOM 636 N N . GLY A 1 89 ? 8.878 0.023 -3.327 1.00 89.25 89 GLY A N 1
ATOM 637 C CA . GLY A 1 89 ? 8.886 1.341 -2.683 1.00 89.25 89 GLY A CA 1
ATOM 638 C C . GLY A 1 89 ? 9.435 1.354 -1.253 1.00 89.25 89 GLY A C 1
ATOM 639 O O . GLY A 1 89 ? 10.217 2.236 -0.882 1.00 89.25 89 GLY A O 1
ATOM 640 N N . ASP A 1 90 ? 9.111 0.320 -0.478 1.00 85.12 90 ASP A N 1
ATOM 641 C CA . ASP A 1 90 ? 9.620 0.133 0.882 1.00 85.12 90 ASP A CA 1
ATOM 642 C C . ASP A 1 90 ? 11.016 -0.505 0.945 1.00 85.12 90 ASP A C 1
ATOM 644 O O . ASP A 1 90 ? 11.699 -0.388 1.965 1.00 85.12 90 ASP A O 1
ATOM 648 N N . HIS A 1 91 ? 11.460 -1.157 -0.128 1.00 87.56 91 HIS A N 1
ATOM 649 C CA . HIS A 1 91 ? 12.722 -1.895 -0.195 1.00 87.56 91 HIS A CA 1
ATOM 650 C C . HIS A 1 91 ? 13.882 -1.040 -0.714 1.00 87.56 91 HIS A C 1
ATOM 652 O O . HIS A 1 91 ? 15.024 -1.243 -0.306 1.00 87.56 91 HIS A O 1
ATOM 658 N N . VAL A 1 92 ? 13.596 -0.070 -1.582 1.00 86.81 92 VAL A N 1
ATOM 659 C CA . VAL A 1 92 ? 14.590 0.839 -2.156 1.00 86.81 92 VAL A CA 1
ATOM 660 C C . VAL A 1 92 ? 14.623 2.119 -1.325 1.00 86.81 92 VAL A C 1
ATOM 662 O O . VAL A 1 92 ? 13.629 2.843 -1.237 1.00 86.81 92 VAL A O 1
ATOM 665 N N . LYS A 1 93 ? 15.763 2.417 -0.690 1.00 83.62 93 LYS A N 1
ATOM 666 C CA . LYS A 1 93 ? 15.936 3.578 0.201 1.00 83.62 93 LYS A CA 1
ATOM 667 C C . LYS A 1 93 ? 16.950 4.572 -0.370 1.00 83.62 93 LYS A C 1
ATOM 669 O O . LYS A 1 93 ? 17.976 4.180 -0.911 1.00 83.62 93 LYS A O 1
ATOM 674 N N . GLY A 1 94 ? 16.672 5.864 -0.197 1.00 84.50 94 GLY A N 1
ATOM 675 C CA . GLY A 1 94 ? 17.514 6.952 -0.708 1.00 84.50 94 GLY A CA 1
ATOM 676 C C . GLY A 1 94 ? 17.257 7.286 -2.180 1.00 84.50 94 GLY A C 1
ATOM 677 O O . GLY A 1 94 ? 16.588 6.535 -2.887 1.00 84.50 94 GLY A O 1
ATOM 678 N N . ILE A 1 95 ? 17.745 8.449 -2.620 1.00 84.69 95 ILE A N 1
ATOM 679 C CA . ILE A 1 95 ? 17.571 8.941 -3.997 1.00 84.69 95 ILE A CA 1
ATOM 680 C C . ILE A 1 95 ? 18.466 8.176 -4.981 1.00 84.69 95 ILE A C 1
ATOM 682 O O . ILE A 1 95 ? 17.971 7.646 -5.966 1.00 84.69 95 ILE A O 1
ATOM 686 N N . ALA A 1 96 ? 19.739 7.967 -4.628 1.00 86.06 96 ALA A N 1
ATOM 687 C CA . ALA A 1 96 ? 20.709 7.278 -5.479 1.00 86.06 96 ALA A CA 1
ATOM 688 C C . ALA A 1 96 ? 20.296 5.837 -5.827 1.00 86.06 96 ALA A C 1
ATOM 690 O O . ALA A 1 96 ? 20.489 5.394 -6.953 1.00 86.06 96 ALA A O 1
ATOM 691 N N . ALA A 1 97 ? 19.695 5.108 -4.879 1.00 88.38 97 ALA A N 1
ATOM 692 C CA . ALA A 1 97 ? 19.213 3.752 -5.136 1.00 88.38 97 ALA A CA 1
ATOM 693 C C . ALA A 1 97 ? 17.997 3.729 -6.073 1.00 88.38 97 ALA A C 1
ATOM 695 O O . ALA A 1 97 ? 17.822 2.763 -6.805 1.00 88.38 97 ALA A O 1
ATOM 696 N N . VAL A 1 98 ? 17.163 4.776 -6.053 1.00 89.50 98 VAL A N 1
ATOM 697 C CA . VAL A 1 98 ? 16.028 4.913 -6.977 1.00 89.50 98 VAL A CA 1
ATOM 698 C C . VAL A 1 98 ? 16.514 5.290 -8.371 1.00 89.50 98 VAL A C 1
ATOM 700 O O . VAL A 1 98 ? 16.035 4.723 -9.345 1.00 89.50 98 VAL A O 1
ATOM 703 N N . ASP A 1 99 ? 17.485 6.195 -8.471 1.00 89.06 99 ASP A N 1
ATOM 704 C CA . ASP A 1 99 ? 18.034 6.644 -9.756 1.00 89.06 99 ASP A CA 1
ATOM 705 C C . ASP A 1 99 ? 18.849 5.554 -10.471 1.00 89.06 99 ASP A C 1
ATOM 707 O O . ASP A 1 99 ? 19.051 5.622 -11.679 1.00 89.06 99 ASP A O 1
ATOM 711 N N . ALA A 1 100 ? 19.286 4.524 -9.740 1.00 91.44 100 ALA A N 1
ATOM 712 C CA . ALA A 1 100 ? 19.932 3.339 -10.301 1.00 91.44 100 ALA A CA 1
ATOM 713 C C . ALA A 1 100 ? 18.949 2.322 -10.921 1.00 91.44 100 ALA A C 1
ATOM 715 O O . ALA A 1 100 ? 19.394 1.357 -11.544 1.00 91.44 100 ALA A O 1
ATOM 716 N N . LEU A 1 101 ? 17.636 2.488 -10.730 1.00 92.31 101 LEU A N 1
ATOM 717 C CA . LEU A 1 101 ? 16.617 1.598 -11.295 1.00 92.31 101 LEU A CA 1
ATOM 718 C C . LEU A 1 101 ? 16.304 1.952 -12.755 1.00 92.31 101 LEU A C 1
ATOM 720 O O . LEU A 1 101 ? 16.594 3.052 -13.226 1.00 92.31 101 LEU A O 1
ATOM 724 N N . SER A 1 102 ? 15.635 1.036 -13.467 1.00 93.94 102 SER A N 1
ATOM 725 C CA . SER A 1 102 ? 15.029 1.388 -14.755 1.00 93.94 102 SER A CA 1
ATOM 726 C C . SER A 1 102 ? 14.027 2.544 -14.572 1.00 93.94 102 SER A C 1
ATOM 728 O O . SER A 1 102 ? 13.414 2.665 -13.505 1.00 93.94 102 SER A O 1
ATOM 730 N N . PRO A 1 103 ? 13.805 3.388 -15.597 1.00 93.06 103 PRO A N 1
ATOM 731 C CA . PRO A 1 103 ? 12.897 4.530 -15.482 1.00 93.06 103 PRO A CA 1
ATOM 732 C C . PRO A 1 103 ? 11.480 4.173 -15.007 1.00 93.06 103 PRO A C 1
ATOM 734 O O . PRO A 1 103 ? 10.876 4.955 -14.276 1.00 93.06 103 PRO A O 1
ATOM 737 N N . GLY A 1 104 ? 10.949 3.009 -15.398 1.00 93.75 104 GLY A N 1
ATOM 738 C CA . GLY A 1 104 ? 9.643 2.531 -14.937 1.00 93.75 104 GLY A CA 1
ATOM 739 C C . GLY A 1 104 ? 9.656 2.112 -13.465 1.00 93.75 104 GLY A C 1
ATOM 740 O O . GLY A 1 104 ? 8.862 2.615 -12.677 1.00 93.75 104 GLY A O 1
ATOM 741 N N . LEU A 1 105 ? 10.630 1.297 -13.046 1.00 95.00 105 LEU A N 1
ATOM 742 C CA . LEU A 1 105 ? 10.767 0.896 -11.640 1.00 95.00 105 LEU A CA 1
ATOM 743 C C . LEU A 1 105 ? 10.969 2.106 -10.718 1.00 95.00 105 LEU A C 1
ATOM 745 O O . LEU A 1 105 ? 10.364 2.194 -9.648 1.00 95.00 105 LEU A O 1
ATOM 749 N N . ALA A 1 106 ? 11.794 3.065 -11.145 1.00 94.94 106 ALA A N 1
ATOM 750 C CA . ALA A 1 106 ? 12.029 4.305 -10.419 1.00 94.94 106 ALA A CA 1
ATOM 751 C C . ALA A 1 106 ? 10.740 5.133 -10.278 1.00 94.94 106 ALA A C 1
ATOM 753 O O . ALA A 1 106 ? 10.451 5.646 -9.191 1.00 94.94 106 ALA A O 1
ATOM 754 N N . ARG A 1 107 ? 9.943 5.225 -11.353 1.00 95.19 107 ARG A N 1
ATOM 755 C CA . ARG A 1 107 ? 8.637 5.895 -11.360 1.00 95.19 107 ARG A CA 1
ATOM 756 C C . ARG A 1 107 ? 7.658 5.218 -10.401 1.00 95.19 107 ARG A C 1
ATOM 758 O O . ARG A 1 107 ? 7.098 5.918 -9.559 1.00 95.19 107 ARG A O 1
ATOM 765 N N . GLY A 1 108 ? 7.537 3.891 -10.430 1.00 95.50 108 GLY A N 1
ATOM 766 C CA . GLY A 1 108 ? 6.713 3.130 -9.486 1.00 95.50 108 GLY A CA 1
ATOM 767 C C . GLY A 1 108 ? 7.128 3.325 -8.021 1.00 95.50 108 GLY A C 1
ATOM 768 O O . GLY A 1 108 ? 6.283 3.580 -7.162 1.00 95.50 108 GLY A O 1
ATOM 769 N N . VAL A 1 109 ? 8.435 3.321 -7.722 1.00 94.88 109 VAL A N 1
ATOM 770 C CA . VAL A 1 109 ? 8.946 3.606 -6.364 1.00 94.88 109 VAL A CA 1
ATOM 771 C C . VAL A 1 109 ? 8.602 5.033 -5.924 1.00 94.88 109 VAL A C 1
ATOM 773 O O . VAL A 1 109 ? 8.223 5.266 -4.771 1.00 94.88 109 VAL A O 1
ATOM 776 N N . ARG A 1 110 ? 8.736 6.018 -6.822 1.00 95.00 110 ARG A N 1
ATOM 777 C CA . ARG A 1 110 ? 8.346 7.406 -6.537 1.00 95.00 110 ARG A CA 1
ATOM 778 C C . ARG A 1 110 ? 6.840 7.522 -6.307 1.00 95.00 110 ARG A C 1
ATOM 780 O O . ARG A 1 110 ? 6.442 8.205 -5.362 1.00 95.00 110 ARG A O 1
ATOM 787 N N . LEU A 1 111 ? 6.029 6.833 -7.107 1.00 95.69 111 LEU A N 1
ATOM 788 C CA . LEU A 1 111 ? 4.577 6.817 -6.970 1.00 95.69 111 LEU A CA 1
ATOM 789 C C . LEU A 1 111 ? 4.138 6.201 -5.635 1.00 95.69 111 LEU A C 1
ATOM 791 O O . LEU A 1 111 ? 3.344 6.825 -4.938 1.00 95.69 111 LEU A O 1
ATOM 795 N N . HIS A 1 112 ? 4.715 5.068 -5.215 1.00 94.94 112 HIS A N 1
ATOM 796 C CA . HIS A 1 112 ? 4.481 4.475 -3.886 1.00 94.94 112 HIS A CA 1
ATOM 797 C C . HIS A 1 112 ? 4.629 5.511 -2.771 1.00 94.94 112 HIS A C 1
ATOM 799 O O . HIS A 1 112 ? 3.704 5.765 -2.004 1.00 94.94 112 HIS A O 1
ATOM 805 N N . ARG A 1 113 ? 5.778 6.198 -2.742 1.00 93.69 113 ARG A N 1
ATOM 806 C CA . ARG A 1 113 ? 6.083 7.218 -1.725 1.00 93.69 113 ARG A CA 1
ATOM 807 C C . ARG A 1 113 ? 5.118 8.403 -1.777 1.00 93.69 113 ARG A C 1
ATOM 809 O O . ARG A 1 113 ? 4.831 9.006 -0.745 1.00 93.69 113 ARG A O 1
ATOM 816 N N . ARG A 1 114 ? 4.643 8.767 -2.972 1.00 95.25 114 ARG A N 1
ATOM 817 C CA . ARG A 1 114 ? 3.645 9.827 -3.145 1.00 95.25 114 ARG A CA 1
ATOM 818 C C . ARG A 1 114 ? 2.285 9.403 -2.616 1.00 95.25 114 ARG A C 1
ATOM 820 O O . ARG A 1 114 ? 1.700 10.183 -1.875 1.00 95.25 114 ARG A O 1
ATOM 827 N N . ILE A 1 115 ? 1.827 8.194 -2.933 1.00 95.56 115 ILE A N 1
ATOM 828 C CA . ILE A 1 115 ? 0.576 7.636 -2.405 1.00 95.56 115 I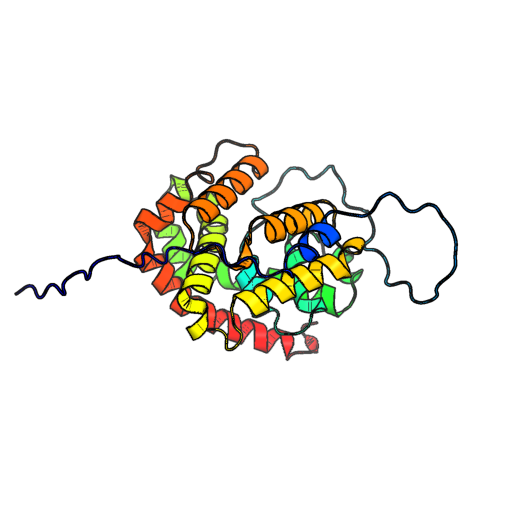LE A CA 1
ATOM 829 C C . ILE A 1 115 ? 0.621 7.603 -0.877 1.00 95.56 115 ILE A C 1
ATOM 831 O O . ILE A 1 115 ? -0.307 8.097 -0.242 1.00 95.56 115 ILE A O 1
ATOM 835 N N . ASP A 1 116 ? 1.726 7.136 -0.298 1.00 93.88 116 ASP A N 1
ATOM 836 C CA . ASP A 1 116 ? 1.963 7.152 1.148 1.00 93.88 116 ASP A CA 1
ATOM 837 C C . ASP A 1 116 ? 1.802 8.558 1.740 1.00 93.88 116 ASP A C 1
ATOM 839 O O . ASP A 1 116 ? 1.023 8.775 2.668 1.00 93.88 116 ASP A O 1
ATOM 843 N N . ALA A 1 117 ? 2.511 9.540 1.174 1.00 94.38 117 ALA A N 1
ATOM 844 C CA . ALA A 1 117 ? 2.475 10.919 1.651 1.00 94.38 117 ALA A CA 1
ATOM 845 C C . ALA A 1 117 ? 1.088 11.563 1.480 1.00 94.38 117 ALA A C 1
ATOM 847 O O . ALA A 1 117 ? 0.639 12.324 2.339 1.00 94.38 117 ALA A O 1
ATOM 848 N N . TRP A 1 118 ? 0.401 11.273 0.376 1.00 96.06 118 TRP A N 1
ATOM 849 C CA . TRP A 1 118 ? -0.950 11.756 0.105 1.00 96.06 118 TRP A CA 1
ATOM 850 C C . TRP A 1 118 ? -1.975 11.147 1.062 1.00 96.06 118 TRP A C 1
ATOM 852 O O . TRP A 1 118 ? -2.783 11.885 1.615 1.00 96.06 118 TRP A O 1
ATOM 862 N N . SER A 1 119 ? -1.911 9.837 1.300 1.00 95.25 119 SER A N 1
ATOM 863 C CA . SER A 1 119 ? -2.769 9.132 2.255 1.00 95.25 119 SER A CA 1
ATOM 864 C C . SER A 1 119 ? -2.552 9.642 3.680 1.00 95.25 119 SER A C 1
ATOM 866 O O . SER A 1 119 ? -3.499 10.033 4.357 1.00 95.25 119 SER A O 1
ATOM 868 N N . ASP A 1 120 ? -1.294 9.758 4.113 1.00 92.88 120 ASP A N 1
ATOM 869 C CA . ASP A 1 120 ? -0.937 10.239 5.452 1.00 92.88 120 ASP A CA 1
ATOM 870 C C . ASP A 1 120 ? -1.426 11.648 5.768 1.00 92.88 120 ASP A C 1
ATOM 872 O O . ASP A 1 120 ? -1.684 11.963 6.931 1.00 92.88 120 ASP A O 1
ATOM 876 N N . SER A 1 121 ? -1.472 12.502 4.746 1.00 94.38 121 SER A N 1
ATOM 877 C CA . SER A 1 121 ? -1.872 13.901 4.870 1.00 94.38 121 SER A CA 1
ATOM 878 C C . SER A 1 121 ? -3.356 14.126 4.587 1.00 94.38 121 SER A C 1
ATOM 880 O O . SER A 1 121 ? -3.831 15.253 4.735 1.00 94.38 121 SER A O 1
ATOM 882 N N . HIS A 1 122 ? -4.101 13.085 4.205 1.00 96.88 122 HIS A N 1
ATOM 883 C CA . HIS A 1 122 ? -5.521 13.215 3.918 1.00 96.88 122 HIS A CA 1
ATOM 884 C C . HIS A 1 122 ? -6.313 13.467 5.215 1.00 96.88 122 HIS A C 1
ATOM 886 O O . HIS A 1 122 ? -6.188 12.673 6.155 1.00 96.88 122 HIS A O 1
ATOM 892 N N . PRO A 1 123 ? -7.169 14.508 5.288 1.00 97.50 123 PRO A N 1
ATOM 893 C CA . PRO A 1 123 ? -7.918 14.839 6.504 1.00 97.50 123 PRO A CA 1
ATOM 894 C C . PRO A 1 123 ? -8.696 13.652 7.088 1.00 97.50 123 PRO A C 1
ATOM 896 O O . PRO A 1 123 ? -8.531 13.331 8.261 1.00 97.50 123 PRO A O 1
ATOM 899 N N . ALA A 1 124 ? -9.429 12.910 6.250 1.00 96.94 124 ALA A N 1
ATOM 900 C CA . ALA A 1 124 ? -10.184 11.734 6.695 1.00 96.94 124 ALA A CA 1
ATOM 901 C C . ALA A 1 124 ? -9.305 10.611 7.292 1.00 96.94 124 ALA A C 1
ATOM 903 O O . ALA A 1 124 ? -9.753 9.874 8.171 1.00 96.94 124 ALA A O 1
ATOM 904 N N . VAL A 1 125 ? -8.047 10.474 6.849 1.00 96.25 125 VAL A N 1
ATOM 905 C CA . VAL A 1 125 ? -7.096 9.494 7.403 1.00 96.25 125 VAL A CA 1
ATOM 906 C C . VAL A 1 125 ? -6.538 9.986 8.736 1.00 96.25 125 VAL A C 1
ATOM 908 O O . VAL A 1 125 ? -6.394 9.200 9.673 1.00 96.25 125 VAL A O 1
ATOM 911 N N . ILE A 1 126 ? -6.248 11.284 8.848 1.00 95.56 126 ILE A N 1
ATOM 912 C CA . ILE A 1 126 ? -5.804 11.912 10.098 1.00 95.56 126 ILE A CA 1
ATOM 913 C C . ILE A 1 126 ? -6.873 11.737 11.186 1.00 95.56 126 ILE A C 1
ATOM 915 O O . ILE A 1 126 ? -6.552 11.278 12.287 1.00 95.56 126 ILE A O 1
ATOM 919 N N . ASP A 1 127 ? -8.135 12.016 10.861 1.00 95.75 127 ASP A N 1
ATOM 920 C CA . ASP A 1 127 ? -9.261 11.876 11.788 1.00 95.75 127 ASP A CA 1
ATOM 921 C C . ASP A 1 127 ? -9.469 10.414 12.211 1.00 95.75 127 ASP A C 1
ATOM 923 O O . ASP A 1 127 ? -9.597 10.110 13.400 1.00 95.75 127 ASP A O 1
ATOM 927 N N . LEU A 1 128 ? -9.403 9.471 11.266 1.00 96.12 128 LEU A N 1
ATOM 928 C CA . LEU A 1 128 ? -9.507 8.041 11.565 1.00 96.12 128 LEU A CA 1
ATOM 929 C C . LEU A 1 128 ? -8.366 7.542 12.473 1.00 96.12 128 LEU A C 1
ATOM 931 O O . LEU A 1 128 ? -8.584 6.771 13.418 1.00 96.12 128 LEU A O 1
ATOM 935 N N . ARG A 1 129 ? -7.136 8.018 12.244 1.00 94.25 129 ARG A N 1
ATOM 936 C CA . ARG A 1 129 ? -5.980 7.713 13.104 1.00 94.25 129 ARG A CA 1
ATOM 937 C C . ARG A 1 129 ? -6.165 8.262 14.515 1.00 94.25 129 ARG A C 1
ATOM 939 O O . ARG A 1 129 ? -5.763 7.590 15.467 1.00 94.25 129 ARG A O 1
ATOM 946 N N . ALA A 1 130 ? -6.777 9.436 14.667 1.00 93.06 130 ALA A N 1
ATOM 947 C CA . ALA A 1 130 ? -7.108 9.997 15.975 1.00 93.06 130 ALA A CA 1
ATOM 948 C C . ALA A 1 130 ? -8.159 9.140 16.707 1.00 93.06 130 ALA A C 1
ATOM 950 O O . ALA A 1 130 ? -7.979 8.823 17.886 1.00 93.06 130 ALA A O 1
ATOM 951 N N . SER A 1 131 ? -9.186 8.670 15.992 1.00 93.69 131 SER A N 1
ATOM 952 C CA . SER A 1 131 ? -10.255 7.803 16.521 1.00 93.69 131 SER A CA 1
ATOM 953 C C . SER A 1 131 ? -9.784 6.403 16.943 1.00 93.69 131 SER A C 1
ATOM 955 O O . SER A 1 131 ? -10.432 5.739 17.755 1.00 93.69 131 SER A O 1
ATOM 957 N N . SER A 1 132 ? -8.624 5.950 16.454 1.00 92.00 132 SER A N 1
ATOM 958 C CA . SER A 1 132 ? -8.053 4.635 16.795 1.00 92.00 132 SER A CA 1
ATOM 959 C C . SER A 1 132 ? -7.737 4.490 18.294 1.00 92.00 132 SER A C 1
ATOM 961 O O . SER A 1 132 ? -7.867 3.402 18.866 1.00 92.00 132 SER A O 1
ATOM 963 N N . GLY A 1 133 ? -7.384 5.598 18.954 1.00 91.06 133 GLY A N 1
ATOM 964 C CA . GLY A 1 133 ? -7.060 5.667 20.379 1.00 91.06 133 GLY A CA 1
ATOM 965 C C . GLY A 1 133 ? -5.556 5.570 20.700 1.00 91.06 133 GLY A C 1
ATOM 966 O O . GLY A 1 133 ? -4.748 5.198 19.842 1.00 91.06 133 GLY A O 1
ATOM 967 N N . PRO A 1 134 ? -5.144 5.901 21.944 1.00 89.00 134 PRO A N 1
ATOM 968 C CA . PRO A 1 134 ? -3.733 6.086 22.307 1.00 89.00 134 PRO A CA 1
ATOM 969 C C . PRO A 1 134 ? -2.850 4.848 22.115 1.00 89.00 134 PRO A C 1
ATOM 971 O O . PRO A 1 134 ? -1.705 4.982 21.688 1.00 89.00 134 PRO A O 1
ATOM 974 N N . GLU A 1 135 ? -3.395 3.660 22.392 1.00 89.50 135 GLU A N 1
ATOM 975 C CA . GLU A 1 135 ? -2.732 2.360 22.199 1.00 89.50 135 GLU A CA 1
ATOM 976 C C . GLU A 1 135 ? -2.277 2.164 20.745 1.00 89.50 135 GLU A C 1
ATOM 978 O O . GLU A 1 135 ? -1.183 1.668 20.477 1.00 89.50 135 GLU A O 1
ATOM 983 N N . TRP A 1 136 ? -3.103 2.609 19.800 1.00 89.88 136 TRP A N 1
ATOM 984 C CA . TRP A 1 136 ? -2.944 2.333 18.379 1.00 89.88 136 TRP A CA 1
ATOM 985 C C . TRP A 1 136 ? -2.218 3.444 17.637 1.00 89.88 136 TRP A C 1
ATOM 987 O O . TRP A 1 136 ? -1.686 3.192 16.567 1.00 89.88 136 TRP A O 1
ATOM 997 N N . ARG A 1 137 ? -2.138 4.657 18.194 1.00 85.44 137 ARG A N 1
ATOM 998 C CA . ARG A 1 137 ? -1.682 5.878 17.503 1.00 85.44 137 ARG A CA 1
ATOM 999 C C . ARG A 1 137 ? -0.368 5.737 16.727 1.00 85.44 137 ARG A C 1
ATOM 1001 O O . ARG A 1 137 ? -0.231 6.308 15.653 1.00 85.44 137 ARG A O 1
ATOM 1008 N N . ARG A 1 138 ? 0.610 4.995 17.260 1.00 87.56 138 ARG A N 1
ATOM 1009 C CA . ARG A 1 138 ? 1.902 4.771 16.581 1.00 87.56 138 ARG A CA 1
ATOM 1010 C C . ARG A 1 138 ? 1.794 3.788 15.410 1.00 87.56 138 ARG A C 1
ATOM 1012 O O . ARG A 1 138 ? 2.588 3.867 14.484 1.00 87.56 138 ARG A O 1
ATOM 1019 N N . TYR A 1 139 ? 0.844 2.864 15.474 1.00 91.19 139 TYR A N 1
ATOM 1020 C CA . TYR A 1 139 ? 0.696 1.721 14.574 1.00 91.19 139 TYR A CA 1
ATOM 1021 C C . TYR A 1 139 ? -0.525 1.834 13.655 1.00 91.19 139 TYR A C 1
ATOM 1023 O O . TYR A 1 139 ? -0.664 1.036 12.736 1.00 91.19 139 TYR A O 1
ATOM 1031 N N . SER A 1 140 ? -1.396 2.818 13.880 1.00 89.06 140 SER A N 1
ATOM 1032 C CA . SER A 1 140 ? -2.645 2.987 13.142 1.00 89.06 140 SER A CA 1
ATOM 1033 C C . SER A 1 140 ? -2.394 3.199 11.659 1.00 89.06 140 SER A C 1
ATOM 1035 O O . SER A 1 140 ? -3.154 2.668 10.874 1.00 89.06 140 SER A O 1
ATOM 1037 N N . GLY A 1 141 ? -1.303 3.862 11.261 1.00 90.06 141 GLY A N 1
ATOM 1038 C CA . GLY A 1 141 ? -0.924 3.968 9.848 1.00 90.06 141 GLY A CA 1
ATOM 1039 C C . GLY A 1 141 ? -0.815 2.600 9.170 1.00 90.06 141 GLY A C 1
ATOM 1040 O O . GLY A 1 141 ? -1.642 2.276 8.333 1.00 90.06 141 GLY A O 1
ATOM 1041 N N . VAL A 1 142 ? 0.120 1.758 9.623 1.00 89.88 142 VAL A N 1
ATOM 1042 C CA . VAL A 1 142 ? 0.333 0.429 9.022 1.00 89.88 142 VAL A CA 1
ATOM 1043 C C . VAL A 1 142 ? -0.871 -0.505 9.173 1.00 89.88 142 VAL A C 1
ATOM 1045 O O . VAL A 1 142 ? -1.064 -1.386 8.345 1.00 89.88 142 VAL A O 1
ATOM 1048 N N . ILE A 1 143 ? -1.681 -0.345 10.224 1.00 94.31 143 ILE A N 1
ATOM 1049 C CA . ILE A 1 143 ? -2.900 -1.146 10.376 1.00 94.31 143 ILE A CA 1
ATOM 1050 C C . ILE A 1 143 ? -3.963 -0.703 9.375 1.00 94.31 143 ILE A C 1
ATOM 1052 O O . ILE A 1 143 ? -4.535 -1.548 8.697 1.00 94.31 143 ILE A O 1
ATOM 1056 N N . LEU A 1 144 ? -4.205 0.603 9.260 1.00 94.94 144 LEU A N 1
ATOM 1057 C CA . LEU A 1 144 ? -5.171 1.151 8.314 1.00 94.94 144 LEU A CA 1
ATOM 1058 C C . LEU A 1 144 ? -4.777 0.854 6.870 1.00 94.94 144 LEU A C 1
ATOM 1060 O O . LEU A 1 144 ? -5.660 0.568 6.077 1.00 94.94 144 LEU A O 1
ATOM 1064 N N . ASP A 1 145 ? -3.485 0.821 6.549 1.00 92.62 145 ASP A N 1
ATOM 1065 C CA . ASP A 1 145 ? -3.004 0.430 5.223 1.00 92.62 145 ASP A CA 1
ATOM 1066 C C . ASP A 1 145 ? -3.497 -0.982 4.833 1.00 92.62 145 ASP A C 1
ATOM 1068 O O . ASP A 1 145 ? -4.064 -1.164 3.753 1.00 92.62 145 ASP A O 1
ATOM 1072 N N . VAL A 1 146 ? -3.388 -1.956 5.749 1.00 95.44 146 VAL A N 1
ATOM 1073 C CA . VAL A 1 146 ? -3.898 -3.328 5.555 1.00 95.44 146 VAL A CA 1
ATOM 1074 C C . VAL A 1 146 ? -5.426 -3.349 5.498 1.00 95.44 146 VAL A C 1
ATOM 1076 O O . VAL A 1 146 ? -6.013 -4.063 4.689 1.00 95.44 146 VAL A O 1
ATOM 1079 N N . LEU A 1 147 ? -6.092 -2.576 6.358 1.00 96.31 147 LEU A N 1
ATOM 1080 C CA . LEU A 1 147 ? -7.556 -2.541 6.399 1.00 96.31 147 LEU A CA 1
ATOM 1081 C C . LEU A 1 147 ? -8.156 -1.832 5.176 1.00 96.31 147 LEU A C 1
ATOM 1083 O O . LEU A 1 147 ? -9.253 -2.187 4.757 1.00 96.31 147 LEU A O 1
ATOM 1087 N N . PHE A 1 148 ? -7.444 -0.895 4.551 1.00 97.12 148 PHE A N 1
ATOM 1088 C CA . PHE A 1 148 ? -7.842 -0.315 3.270 1.00 97.12 148 PHE A CA 1
ATOM 1089 C C . PHE A 1 148 ? -7.708 -1.312 2.117 1.00 97.12 148 PHE A C 1
ATOM 1091 O O . PHE A 1 148 ? -8.574 -1.316 1.248 1.00 97.12 148 PHE A O 1
ATOM 1098 N N . ASP A 1 149 ? -6.720 -2.215 2.135 1.00 96.81 149 ASP A N 1
ATOM 1099 C CA . ASP A 1 149 ? -6.695 -3.346 1.192 1.00 96.81 149 ASP A CA 1
ATOM 1100 C C . ASP A 1 149 ? -7.902 -4.275 1.394 1.00 96.81 149 ASP A C 1
ATOM 1102 O O . ASP A 1 149 ? -8.489 -4.749 0.421 1.00 96.81 149 ASP A 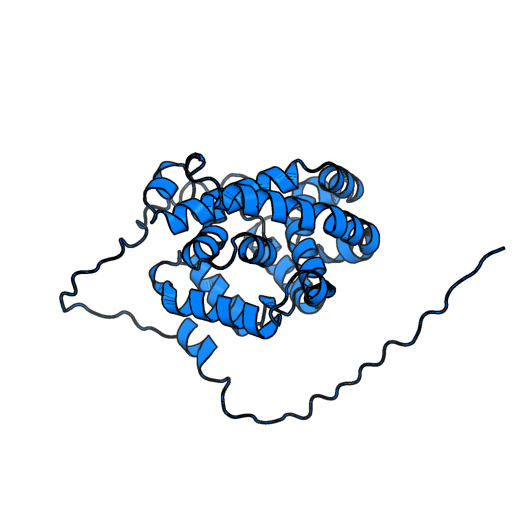O 1
ATOM 1106 N N . ALA A 1 150 ? -8.340 -4.476 2.642 1.00 96.88 150 ALA A N 1
ATOM 1107 C CA . ALA A 1 150 ? -9.570 -5.215 2.926 1.00 96.88 150 ALA A CA 1
ATOM 1108 C C . ALA A 1 150 ? -10.809 -4.518 2.347 1.00 96.88 150 ALA A C 1
ATOM 1110 O O . ALA A 1 150 ? -11.644 -5.175 1.727 1.00 96.88 150 ALA A O 1
ATOM 1111 N N . MET A 1 151 ? -10.923 -3.192 2.498 1.00 97.38 151 MET A N 1
ATOM 1112 C CA . MET A 1 151 ? -12.031 -2.434 1.899 1.00 97.38 151 MET A CA 1
ATOM 1113 C C . MET A 1 151 ? -11.991 -2.468 0.366 1.00 97.38 151 MET A C 1
ATOM 1115 O O . MET A 1 151 ? -13.047 -2.554 -0.262 1.00 97.38 151 MET A O 1
ATOM 1119 N N . LEU A 1 152 ? -10.793 -2.439 -0.229 1.00 97.56 152 LEU A N 1
ATOM 1120 C CA . LEU A 1 152 ? -10.599 -2.546 -1.674 1.00 97.56 152 LEU A CA 1
ATOM 1121 C C . LEU A 1 152 ? -11.063 -3.904 -2.205 1.00 97.56 152 LEU A C 1
ATOM 1123 O O . LEU A 1 152 ? -11.821 -3.934 -3.169 1.00 97.56 152 LEU A O 1
ATOM 1127 N N . VAL A 1 153 ? -10.663 -5.008 -1.565 1.00 97.25 153 VAL A N 1
ATOM 1128 C CA . VAL A 1 153 ? -11.093 -6.361 -1.961 1.00 97.25 153 VAL A CA 1
ATOM 1129 C C . VAL A 1 153 ? -12.603 -6.536 -1.813 1.00 97.25 153 VAL A C 1
ATOM 1131 O O . VAL A 1 153 ? -13.255 -7.012 -2.738 1.00 97.25 153 VAL A O 1
ATOM 1134 N N . ARG A 1 154 ? -13.191 -6.091 -0.696 1.00 96.12 154 ARG A N 1
ATOM 1135 C CA . ARG A 1 154 ? -14.646 -6.200 -0.465 1.00 96.12 154 ARG A CA 1
ATOM 1136 C C . ARG A 1 154 ? -15.481 -5.472 -1.511 1.00 96.12 154 ARG A C 1
ATOM 1138 O O . ARG A 1 154 ? -16.580 -5.910 -1.830 1.00 96.12 154 ARG A O 1
ATOM 1145 N N . ASN A 1 155 ? -14.964 -4.356 -2.015 1.00 95.69 155 ASN A N 1
ATOM 1146 C CA . ASN A 1 155 ? -15.648 -3.497 -2.973 1.00 95.69 155 ASN A CA 1
ATOM 1147 C C . ASN A 1 155 ? -15.032 -3.585 -4.374 1.00 95.69 155 ASN A C 1
ATOM 1149 O O . ASN A 1 155 ? -15.179 -2.649 -5.156 1.00 95.69 155 ASN A O 1
ATOM 1153 N N . TRP A 1 156 ? -14.323 -4.671 -4.690 1.00 97.56 156 TRP A N 1
ATOM 1154 C CA . TRP A 1 156 ? -13.472 -4.761 -5.876 1.00 97.56 156 TRP A CA 1
ATOM 1155 C C . TRP A 1 156 ? -14.191 -4.391 -7.179 1.00 97.56 156 TRP A C 1
ATOM 1157 O O . TRP A 1 156 ? -13.724 -3.511 -7.901 1.00 97.56 156 TRP A O 1
ATOM 1167 N N . ASP A 1 157 ? -15.371 -4.971 -7.414 1.00 96.62 157 ASP A N 1
ATOM 1168 C CA . ASP A 1 157 ? -16.178 -4.757 -8.626 1.00 96.62 157 ASP A CA 1
ATOM 1169 C C . ASP A 1 157 ? -16.678 -3.306 -8.783 1.00 96.62 157 ASP A C 1
ATOM 1171 O O . ASP A 1 157 ? -17.072 -2.888 -9.868 1.00 96.62 157 ASP A O 1
ATOM 1175 N N . THR A 1 158 ? -16.662 -2.509 -7.709 1.00 95.94 158 THR A N 1
ATOM 1176 C CA . THR A 1 158 ? -16.962 -1.068 -7.764 1.00 95.94 158 THR A CA 1
ATOM 1177 C C . THR A 1 158 ? -15.778 -0.269 -8.314 1.00 95.94 158 THR A C 1
ATOM 1179 O O . THR A 1 158 ? -15.951 0.813 -8.882 1.00 95.94 158 THR A O 1
ATOM 1182 N N . TRP A 1 159 ? -14.557 -0.762 -8.111 1.00 94.56 159 TRP A N 1
ATOM 1183 C CA . TRP A 1 159 ? -13.328 -0.010 -8.351 1.00 94.56 159 TRP A CA 1
ATOM 1184 C C . TRP A 1 159 ? -12.551 -0.472 -9.574 1.00 94.56 159 TRP A C 1
ATOM 1186 O O . TRP A 1 159 ? -11.770 0.328 -10.096 1.00 94.56 159 TRP A O 1
ATOM 1196 N N . GLN A 1 160 ? -12.713 -1.727 -9.990 1.00 95.75 160 GLN A N 1
ATOM 1197 C CA . GLN A 1 160 ? -11.942 -2.374 -11.046 1.00 95.75 160 GLN A CA 1
ATOM 1198 C C . GLN A 1 160 ? -12.859 -3.159 -11.988 1.00 95.75 160 GLN A C 1
ATOM 1200 O O . GLN A 1 160 ? -13.747 -3.875 -11.541 1.00 95.75 160 GLN A O 1
ATOM 1205 N N . ASP A 1 161 ? -12.589 -3.071 -13.292 1.00 94.75 161 ASP A N 1
ATOM 1206 C CA . ASP A 1 161 ? -13.343 -3.805 -14.321 1.00 94.75 161 ASP A CA 1
ATOM 1207 C C . ASP A 1 161 ? -12.8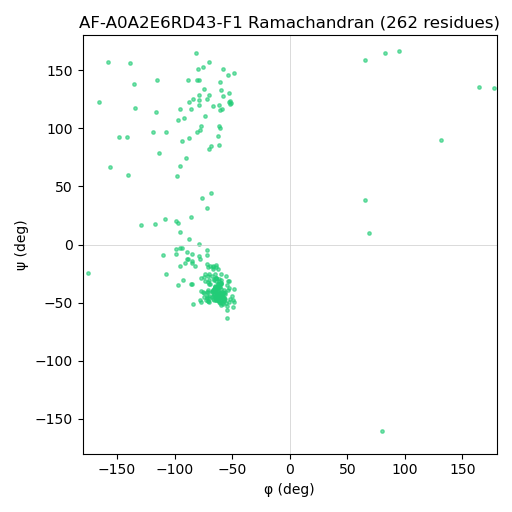24 -5.240 -14.540 1.00 94.75 161 ASP A C 1
ATOM 1209 O O . ASP A 1 161 ? -13.483 -6.071 -15.163 1.00 94.75 161 ASP A O 1
ATOM 1213 N N . VAL A 1 162 ? -11.611 -5.532 -14.063 1.00 96.75 162 VAL A N 1
ATOM 1214 C CA . VAL A 1 162 ? -10.983 -6.857 -14.140 1.00 96.75 162 VAL A CA 1
ATOM 1215 C C . VAL A 1 162 ? -11.375 -7.690 -12.927 1.00 96.75 162 VAL A C 1
ATOM 1217 O O . VAL A 1 162 ? -11.412 -7.168 -11.817 1.00 96.75 162 VAL A O 1
ATOM 1220 N N . ALA A 1 163 ? -11.618 -8.990 -13.104 1.00 97.88 163 ALA A N 1
ATOM 1221 C CA . ALA A 1 163 ? -11.892 -9.885 -11.984 1.00 97.88 163 ALA A CA 1
ATOM 1222 C C . ALA A 1 163 ? -10.701 -9.938 -11.007 1.00 97.88 163 ALA A C 1
ATOM 1224 O O . ALA A 1 163 ? -9.542 -9.993 -11.427 1.00 97.88 163 ALA A O 1
ATOM 1225 N N . LEU A 1 164 ? -10.983 -9.957 -9.700 1.00 97.94 164 LEU A N 1
ATOM 1226 C CA . LEU A 1 164 ? -9.953 -9.958 -8.653 1.00 97.94 164 LEU A CA 1
ATOM 1227 C C . LEU A 1 164 ? -8.974 -11.133 -8.795 1.00 97.94 164 LEU A C 1
ATOM 1229 O O . LEU A 1 164 ? -7.766 -10.940 -8.681 1.00 97.94 164 LEU A O 1
ATOM 1233 N N . ASP A 1 165 ? -9.479 -12.328 -9.112 1.00 97.38 165 ASP A N 1
ATOM 1234 C CA . ASP A 1 165 ? -8.652 -13.523 -9.324 1.00 97.38 165 ASP A CA 1
ATOM 1235 C C . ASP A 1 165 ? -7.690 -13.367 -10.514 1.00 97.38 165 ASP A C 1
ATOM 1237 O O . ASP A 1 165 ? -6.538 -13.802 -10.452 1.00 97.38 165 ASP A O 1
ATOM 1241 N N . ASP A 1 166 ? -8.134 -12.712 -11.590 1.00 97.75 166 ASP A N 1
ATOM 1242 C CA . ASP A 1 166 ? -7.306 -12.460 -12.772 1.00 97.75 166 ASP A CA 1
ATOM 1243 C C . ASP A 1 166 ? -6.223 -11.422 -12.472 1.00 97.75 166 ASP A C 1
ATOM 1245 O O . ASP A 1 166 ? -5.067 -11.593 -12.864 1.00 97.75 166 ASP A O 1
ATOM 1249 N N . PHE A 1 167 ? -6.573 -10.372 -11.725 1.00 97.62 167 PHE A N 1
ATOM 1250 C CA . PHE A 1 167 ? -5.611 -9.366 -11.287 1.00 97.62 167 PHE A CA 1
ATOM 1251 C C . PHE A 1 167 ? -4.558 -9.961 -10.347 1.00 97.62 167 PHE A C 1
ATOM 1253 O O . PHE A 1 167 ? -3.363 -9.762 -10.558 1.00 97.62 167 PHE A O 1
ATOM 1260 N N . ALA A 1 168 ? -4.991 -10.732 -9.346 1.00 96.81 168 ALA A N 1
ATOM 1261 C CA . ALA A 1 168 ? -4.121 -11.416 -8.394 1.00 96.81 168 ALA A CA 1
ATOM 1262 C C . ALA A 1 168 ? -3.138 -12.362 -9.092 1.00 96.81 168 ALA A C 1
ATOM 1264 O O . ALA A 1 168 ? -1.935 -12.311 -8.835 1.00 96.81 168 ALA A O 1
ATOM 1265 N N . ARG A 1 169 ? -3.636 -13.167 -10.034 1.00 97.00 169 ARG A N 1
ATOM 1266 C CA . ARG A 1 169 ? -2.802 -14.042 -10.858 1.00 97.00 169 ARG A CA 1
ATOM 1267 C C . ARG A 1 169 ? -1.782 -13.254 -11.676 1.00 97.00 169 ARG A C 1
ATOM 1269 O O . ARG A 1 169 ? -0.621 -13.643 -11.703 1.00 97.00 169 ARG A O 1
ATOM 1276 N N . GLY A 1 170 ? -2.171 -12.118 -12.253 1.00 97.12 170 GLY A N 1
ATOM 1277 C CA . GLY A 1 170 ? -1.243 -11.227 -12.953 1.00 97.12 170 GLY A CA 1
ATOM 1278 C C . GLY A 1 170 ? -0.129 -10.665 -12.056 1.00 97.12 170 GLY A C 1
ATOM 1279 O O . GLY A 1 170 ? 1.001 -10.493 -12.514 1.00 97.12 170 GLY A O 1
ATOM 1280 N N . ILE A 1 171 ? -0.407 -10.405 -10.771 1.00 96.38 171 ILE A N 1
ATOM 1281 C CA . ILE A 1 171 ? 0.630 -10.010 -9.799 1.00 96.38 171 ILE A CA 1
ATOM 1282 C C . ILE A 1 171 ? 1.610 -11.161 -9.571 1.00 96.38 171 ILE A C 1
ATOM 1284 O O . ILE A 1 171 ? 2.825 -10.953 -9.604 1.00 96.38 171 ILE A O 1
ATOM 1288 N N . ASP A 1 172 ? 1.093 -12.365 -9.332 1.00 95.62 172 ASP A N 1
ATOM 1289 C CA . ASP A 1 172 ? 1.920 -13.538 -9.066 1.00 95.62 172 ASP A CA 1
ATOM 1290 C C . ASP A 1 172 ? 2.779 -13.910 -10.296 1.00 95.62 172 ASP A C 1
ATOM 1292 O O . ASP A 1 172 ? 3.968 -14.194 -10.136 1.00 95.62 172 ASP A O 1
ATOM 1296 N N . GLU A 1 173 ? 2.222 -13.812 -11.512 1.00 96.06 173 GLU A N 1
ATOM 1297 C CA . GLU A 1 173 ? 2.914 -13.910 -12.815 1.00 96.06 173 GLU A CA 1
ATOM 1298 C C . GLU A 1 173 ? 4.082 -12.932 -12.917 1.00 96.06 173 GLU A C 1
ATOM 1300 O O . GLU A 1 173 ? 5.236 -13.350 -13.043 1.00 96.06 173 GLU A O 1
ATOM 1305 N N . MET A 1 174 ? 3.816 -11.641 -12.721 1.00 96.56 174 MET A N 1
ATOM 1306 C CA . MET A 1 174 ? 4.850 -10.607 -12.736 1.00 96.56 174 MET A CA 1
ATOM 1307 C C . MET A 1 174 ? 5.974 -10.885 -11.721 1.00 96.56 174 MET A C 1
ATOM 1309 O O . MET A 1 174 ? 7.153 -10.700 -12.029 1.00 96.56 174 MET A O 1
ATOM 1313 N N . LEU A 1 175 ? 5.636 -11.318 -10.501 1.00 95.19 175 LEU A N 1
ATOM 1314 C CA . LEU A 1 175 ? 6.619 -11.594 -9.449 1.00 95.19 175 LEU A CA 1
ATOM 1315 C C . LEU A 1 175 ? 7.454 -12.852 -9.718 1.00 95.19 175 LEU A C 1
ATOM 1317 O O . LEU A 1 175 ? 8.621 -12.901 -9.312 1.00 95.19 175 LEU A O 1
ATOM 1321 N N . ALA A 1 176 ? 6.881 -13.860 -10.376 1.00 94.12 176 ALA A N 1
ATOM 1322 C CA . ALA A 1 176 ? 7.611 -15.052 -10.792 1.00 94.12 176 ALA A CA 1
ATOM 1323 C C . ALA A 1 176 ? 8.592 -14.730 -11.923 1.00 94.12 176 ALA A C 1
ATOM 1325 O O . ALA A 1 176 ? 9.779 -15.044 -11.806 1.00 94.12 176 ALA A O 1
ATOM 1326 N N . ASP A 1 177 ? 8.117 -14.045 -12.964 1.00 95.38 177 ASP A N 1
ATOM 1327 C CA . ASP A 1 177 ? 8.909 -13.716 -14.152 1.00 95.38 177 ASP A CA 1
ATOM 1328 C C . ASP A 1 177 ? 10.088 -12.802 -13.808 1.00 95.38 177 ASP A C 1
ATOM 1330 O O . ASP A 1 177 ? 11.201 -12.968 -14.308 1.00 95.38 177 ASP A O 1
ATOM 1334 N N . ARG A 1 178 ? 9.871 -11.870 -12.875 1.00 94.31 178 ARG A N 1
ATOM 1335 C CA . ARG A 1 178 ? 10.870 -10.880 -12.449 1.00 94.31 178 ARG A CA 1
ATOM 1336 C C . ARG A 1 178 ? 11.588 -11.259 -11.164 1.00 94.31 178 ARG A C 1
ATOM 1338 O O . ARG A 1 178 ? 12.190 -10.416 -10.498 1.00 94.31 178 ARG A O 1
ATOM 1345 N N . ARG A 1 179 ? 11.567 -12.541 -10.794 1.00 92.06 179 ARG A N 1
ATOM 1346 C CA . ARG A 1 179 ? 12.133 -13.038 -9.533 1.00 92.06 179 ARG A CA 1
ATOM 1347 C C . ARG A 1 179 ? 13.587 -12.612 -9.301 1.00 92.06 179 ARG A C 1
ATOM 1349 O O . ARG A 1 179 ? 13.956 -12.335 -8.160 1.00 92.06 179 ARG A O 1
ATOM 1356 N N . ALA A 1 180 ? 14.402 -12.570 -10.355 1.00 91.19 180 ALA A N 1
ATOM 1357 C CA . ALA A 1 180 ? 15.815 -12.190 -10.279 1.00 91.19 180 ALA A CA 1
ATOM 1358 C C . ALA A 1 180 ? 16.033 -10.714 -9.891 1.00 91.19 180 ALA A C 1
ATOM 1360 O O . ALA A 1 180 ? 17.096 -10.365 -9.384 1.00 91.19 180 ALA A O 1
ATOM 1361 N N . GLU A 1 181 ? 15.027 -9.862 -10.092 1.00 89.94 181 GLU A N 1
ATOM 1362 C CA . GLU A 1 181 ? 15.056 -8.441 -9.736 1.00 89.94 181 GLU A CA 1
ATOM 1363 C C . GLU A 1 181 ? 14.590 -8.201 -8.291 1.00 89.94 181 GLU A C 1
ATOM 1365 O O . GLU A 1 181 ? 14.783 -7.116 -7.745 1.00 89.94 181 GLU A O 1
ATOM 1370 N N . LEU A 1 182 ? 13.985 -9.200 -7.636 1.00 90.44 182 LEU A N 1
ATOM 1371 C CA . LEU A 1 182 ? 13.414 -9.033 -6.303 1.00 90.44 182 LEU A CA 1
ATOM 1372 C C . LEU A 1 182 ? 14.497 -9.071 -5.215 1.00 90.44 182 LEU A C 1
ATOM 1374 O O . LEU A 1 182 ? 15.217 -10.068 -5.086 1.00 90.44 182 LEU A O 1
ATOM 1378 N N . PRO A 1 183 ? 14.536 -8.076 -4.309 1.00 90.25 183 PRO A N 1
ATOM 1379 C CA . PRO A 1 183 ? 15.304 -8.187 -3.079 1.00 90.25 183 PRO A CA 1
ATOM 1380 C C . PRO A 1 183 ? 14.912 -9.461 -2.308 1.00 90.25 183 PRO A C 1
ATOM 1382 O O . PRO A 1 183 ? 13.726 -9.810 -2.275 1.00 90.25 183 PRO A O 1
ATOM 1385 N N . PRO A 1 184 ? 15.840 -10.131 -1.594 1.00 88.69 184 PRO A N 1
ATOM 1386 C CA . PRO A 1 184 ? 15.574 -11.427 -0.955 1.00 88.69 184 PRO A CA 1
ATOM 1387 C C . PRO A 1 184 ? 14.339 -11.447 -0.048 1.00 88.69 184 PRO A C 1
ATOM 1389 O O . PRO A 1 184 ? 13.670 -12.468 0.107 1.00 88.69 184 PRO A O 1
ATOM 1392 N N . ARG A 1 185 ? 14.033 -10.310 0.580 1.00 86.81 185 ARG A N 1
ATOM 1393 C CA . ARG A 1 185 ? 12.861 -10.147 1.436 1.00 86.81 185 ARG A CA 1
ATOM 1394 C C . ARG A 1 185 ? 11.555 -10.100 0.643 1.00 86.81 185 ARG A C 1
ATOM 1396 O O . ARG A 1 185 ? 10.618 -10.795 1.031 1.00 86.81 185 ARG A O 1
ATOM 1403 N N . LEU A 1 186 ? 11.512 -9.330 -0.443 1.00 90.00 186 LEU A N 1
ATOM 1404 C CA . LEU A 1 186 ? 10.349 -9.249 -1.324 1.00 90.00 186 LEU A CA 1
ATOM 1405 C C . LEU A 1 186 ? 10.118 -10.587 -2.033 1.00 90.00 186 LEU A C 1
ATOM 1407 O O . LEU A 1 186 ? 8.988 -11.051 -2.097 1.00 90.00 186 LEU A O 1
ATOM 1411 N N . ALA A 1 187 ? 11.188 -11.278 -2.434 1.00 91.31 187 ALA A N 1
ATOM 1412 C CA . ALA A 1 187 ? 11.110 -12.634 -2.973 1.00 91.31 187 ALA A CA 1
ATOM 1413 C C . ALA A 1 187 ? 10.435 -13.625 -2.003 1.00 91.31 187 ALA A C 1
ATOM 1415 O O . ALA A 1 187 ? 9.553 -14.382 -2.399 1.00 91.31 187 ALA A O 1
ATOM 1416 N N . ARG A 1 188 ? 10.809 -13.614 -0.713 1.00 91.44 188 ARG A N 1
ATOM 1417 C CA . ARG A 1 188 ? 10.150 -14.460 0.302 1.00 91.44 188 ARG A CA 1
ATOM 1418 C C . ARG A 1 188 ? 8.689 -14.076 0.524 1.00 91.44 188 ARG A C 1
ATOM 1420 O O . ARG A 1 188 ? 7.867 -14.956 0.763 1.00 91.44 188 ARG A O 1
ATOM 1427 N N . PHE A 1 189 ? 8.380 -12.782 0.473 1.00 91.19 189 PHE A N 1
ATOM 1428 C CA . PHE A 1 189 ? 7.005 -12.301 0.552 1.00 91.19 189 PHE A CA 1
ATOM 1429 C C . PHE A 1 189 ? 6.179 -12.786 -0.646 1.00 91.19 189 PHE A C 1
ATOM 1431 O O . PHE A 1 189 ? 5.111 -13.334 -0.416 1.00 91.19 189 PHE A O 1
ATOM 1438 N N . ALA A 1 190 ? 6.698 -12.691 -1.874 1.00 92.06 190 ALA A N 1
ATOM 1439 C CA . ALA A 1 190 ? 6.029 -13.160 -3.089 1.00 92.06 190 ALA A CA 1
ATOM 1440 C C . ALA A 1 190 ? 5.690 -14.660 -3.027 1.00 92.06 190 ALA A C 1
ATOM 1442 O O . ALA A 1 190 ? 4.560 -15.053 -3.300 1.00 92.06 190 ALA A O 1
ATOM 1443 N N . VAL A 1 191 ? 6.637 -15.497 -2.574 1.00 93.06 191 VAL A N 1
ATOM 1444 C CA . VAL A 1 191 ? 6.392 -16.937 -2.349 1.00 93.06 191 VAL A CA 1
ATOM 1445 C C . VAL A 1 191 ? 5.228 -17.146 -1.382 1.00 93.06 191 VAL A C 1
ATOM 1447 O O . VAL A 1 191 ? 4.366 -17.989 -1.617 1.00 93.06 191 VAL A O 1
ATOM 1450 N N . TRP A 1 192 ? 5.222 -16.418 -0.265 1.00 94.12 192 TRP A N 1
ATOM 1451 C CA . TRP A 1 192 ? 4.165 -16.544 0.731 1.00 94.12 192 TRP A CA 1
ATOM 1452 C C . TRP A 1 192 ? 2.816 -16.061 0.188 1.00 94.12 192 TRP A C 1
ATOM 1454 O O . TRP A 1 192 ? 1.849 -16.803 0.312 1.00 94.12 192 TRP A O 1
ATOM 1464 N N . ALA A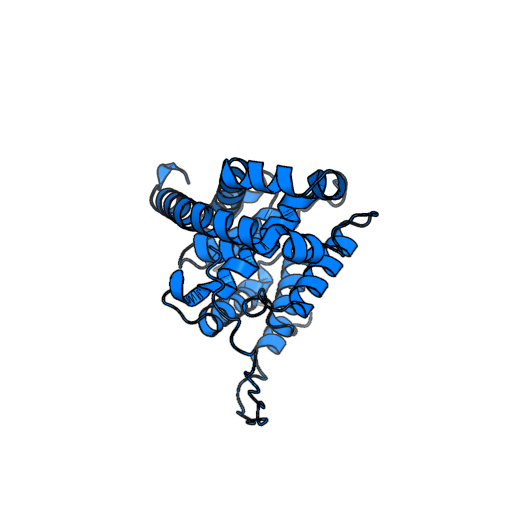 1 193 ? 2.781 -14.893 -0.458 1.00 93.19 193 ALA A N 1
ATOM 1465 C CA . ALA A 1 193 ? 1.576 -14.292 -1.019 1.00 93.19 193 ALA A CA 1
ATOM 1466 C C . ALA A 1 193 ? 0.884 -15.218 -2.034 1.00 93.19 193 ALA A C 1
ATOM 1468 O O . ALA A 1 193 ? -0.306 -15.486 -1.875 1.00 93.19 193 ALA A O 1
ATOM 1469 N N . CYS A 1 194 ? 1.639 -15.794 -2.981 1.00 94.44 194 CYS A N 1
ATOM 1470 C CA . CYS A 1 194 ? 1.118 -16.788 -3.932 1.00 94.44 194 CYS A CA 1
ATOM 1471 C C . CYS A 1 194 ? 0.549 -18.007 -3.199 1.00 94.44 194 CYS A C 1
ATOM 1473 O O . CYS A 1 194 ? -0.579 -18.431 -3.429 1.00 94.44 194 CYS A O 1
ATOM 1475 N N . ARG A 1 195 ? 1.323 -18.580 -2.264 1.00 95.25 195 ARG A N 1
ATOM 1476 C CA . ARG A 1 195 ? 0.942 -19.824 -1.573 1.00 95.25 195 ARG A CA 1
ATOM 1477 C C . ARG A 1 195 ? -0.307 -19.684 -0.713 1.00 95.25 195 ARG A C 1
ATOM 1479 O O . ARG A 1 195 ? -0.972 -20.690 -0.481 1.00 95.25 195 ARG A O 1
ATOM 1486 N N . THR A 1 196 ? -0.582 -18.495 -0.188 1.00 91.75 196 THR A N 1
ATOM 1487 C CA . THR A 1 196 ? -1.743 -18.254 0.672 1.00 91.75 196 THR A CA 1
ATOM 1488 C C . THR A 1 196 ? -2.925 -17.626 -0.057 1.00 91.75 196 THR A C 1
ATOM 1490 O O . THR A 1 196 ? -4.002 -17.550 0.538 1.00 91.75 196 THR A O 1
ATOM 1493 N N . GLY A 1 197 ? -2.748 -17.206 -1.316 1.00 94.75 197 GLY A N 1
ATOM 1494 C CA . GLY A 1 197 ? -3.746 -16.440 -2.061 1.00 94.75 197 GLY A CA 1
ATOM 1495 C C . GLY A 1 197 ? -3.979 -15.057 -1.452 1.00 94.75 197 GLY A C 1
ATOM 1496 O O . GLY A 1 197 ? -5.117 -14.614 -1.364 1.00 94.75 197 GLY A O 1
ATOM 1497 N N . LEU A 1 198 ? -2.920 -14.401 -0.961 1.00 95.31 198 LEU A N 1
ATOM 1498 C CA . LEU A 1 198 ? -3.006 -13.146 -0.202 1.00 95.31 198 LEU A CA 1
ATOM 1499 C C . LEU A 1 198 ? -3.895 -12.096 -0.883 1.00 95.31 198 LEU A C 1
ATOM 1501 O O . LEU A 1 198 ? -4.759 -11.511 -0.237 1.00 95.31 198 LEU A O 1
ATOM 1505 N N . TRP A 1 199 ? -3.663 -11.863 -2.176 1.00 95.75 199 TRP A N 1
ATOM 1506 C CA . TRP A 1 199 ? -4.254 -10.757 -2.932 1.00 95.75 199 TRP A CA 1
ATOM 1507 C C . TRP A 1 199 ? -5.781 -10.786 -2.961 1.00 95.75 199 TRP A C 1
ATOM 1509 O O . TRP A 1 199 ? -6.402 -9.730 -2.993 1.00 95.75 199 TRP A O 1
ATOM 1519 N N . THR A 1 200 ? -6.380 -11.976 -2.907 1.00 96.62 200 THR A N 1
ATOM 1520 C CA . THR A 1 200 ? -7.834 -12.162 -2.990 1.00 96.62 200 THR A CA 1
ATOM 1521 C C . THR A 1 200 ? -8.497 -12.345 -1.629 1.00 96.62 200 THR A C 1
ATOM 1523 O O . THR A 1 200 ? -9.715 -12.430 -1.551 1.00 96.62 200 THR A O 1
ATOM 1526 N N . ARG A 1 201 ? -7.706 -12.400 -0.550 1.00 95.75 201 ARG A N 1
ATOM 1527 C CA . ARG A 1 201 ? -8.160 -12.775 0.797 1.00 95.75 201 ARG A CA 1
ATOM 1528 C C . ARG A 1 201 ? -8.009 -11.662 1.824 1.00 95.75 201 ARG A C 1
ATOM 1530 O O . ARG A 1 201 ? -8.037 -11.928 3.019 1.00 95.75 201 ARG A O 1
ATOM 1537 N N . TYR A 1 202 ? -7.839 -10.410 1.411 1.00 93.69 202 TYR A N 1
ATOM 1538 C CA . TYR A 1 202 ? -7.785 -9.308 2.378 1.00 93.69 202 TYR A CA 1
ATOM 1539 C C . TYR A 1 202 ? -9.104 -9.106 3.144 1.00 93.69 202 TYR A C 1
ATOM 1541 O O . TYR A 1 202 ? -9.091 -8.506 4.215 1.00 93.69 202 TYR A O 1
ATOM 1549 N N . ASP A 1 203 ? -10.234 -9.609 2.642 1.00 90.56 203 ASP A N 1
ATOM 1550 C CA . ASP A 1 203 ? -11.528 -9.585 3.331 1.00 90.56 203 ASP A CA 1
ATOM 1551 C C . ASP A 1 203 ? -11.734 -10.755 4.315 1.00 90.56 203 ASP A C 1
ATOM 1553 O O . ASP A 1 203 ? -12.678 -10.729 5.111 1.00 90.56 203 ASP A O 1
ATOM 1557 N N . ASP A 1 204 ? -10.828 -11.737 4.312 1.00 94.56 204 ASP A N 1
ATOM 1558 C CA . ASP A 1 204 ? -10.828 -12.899 5.193 1.00 94.56 204 ASP A CA 1
ATOM 1559 C C . ASP A 1 204 ? -10.169 -12.575 6.544 1.00 94.56 204 ASP A C 1
ATOM 1561 O O . ASP A 1 204 ? -9.009 -12.159 6.636 1.00 94.56 204 ASP A O 1
ATOM 1565 N N . ARG A 1 205 ? -10.908 -12.824 7.632 1.00 95.00 205 ARG A N 1
ATOM 1566 C CA . ARG A 1 205 ? -10.442 -12.603 9.006 1.00 95.00 205 ARG A CA 1
ATOM 1567 C C . ARG A 1 205 ? -9.168 -13.388 9.321 1.00 95.00 205 ARG A C 1
ATOM 1569 O O . ARG A 1 205 ? -8.272 -12.831 9.955 1.00 95.00 205 ARG A O 1
ATOM 1576 N N . GLU A 1 206 ? -9.073 -14.643 8.887 1.00 96.12 206 GLU A N 1
ATOM 1577 C CA . GLU A 1 206 ? -7.899 -15.478 9.166 1.00 96.12 206 GLU A CA 1
ATOM 1578 C C . GLU A 1 206 ? -6.654 -14.934 8.458 1.00 96.12 206 GLU A C 1
ATOM 1580 O O . GLU A 1 206 ? -5.571 -14.875 9.047 1.00 96.12 206 GLU A O 1
ATOM 1585 N N . MET A 1 207 ? -6.821 -14.462 7.219 1.00 95.62 207 MET A N 1
ATOM 1586 C CA . MET A 1 207 ? -5.748 -13.835 6.452 1.00 95.62 207 MET A CA 1
ATOM 1587 C C . MET A 1 207 ? -5.274 -12.535 7.107 1.00 95.62 207 MET A C 1
ATOM 1589 O O . MET A 1 207 ? -4.070 -12.323 7.262 1.00 95.62 207 MET A O 1
ATOM 1593 N N . LEU A 1 208 ? -6.203 -11.681 7.547 1.00 95.88 208 LEU A N 1
ATOM 1594 C CA . LEU A 1 208 ? -5.867 -10.446 8.259 1.00 95.88 208 LEU A CA 1
ATOM 1595 C C . LEU A 1 208 ? -5.076 -10.728 9.541 1.00 95.88 208 LEU A C 1
ATOM 1597 O O . LEU A 1 208 ? -4.047 -10.091 9.783 1.00 95.88 208 LEU A O 1
ATOM 1601 N N . ASP A 1 209 ? -5.499 -11.710 10.339 1.00 95.50 209 ASP A N 1
ATOM 1602 C CA . ASP A 1 209 ? -4.774 -12.108 11.547 1.00 95.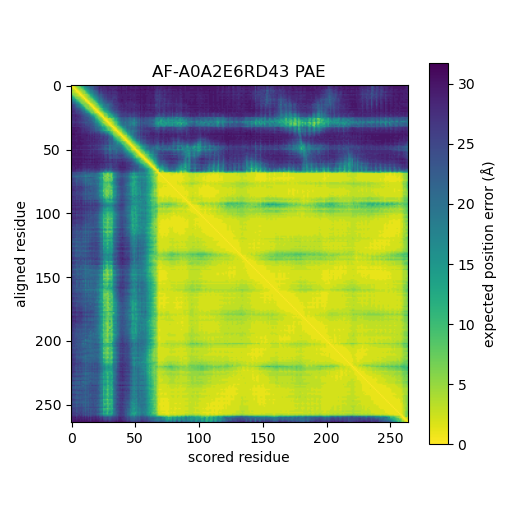50 209 ASP A CA 1
ATOM 1603 C C . ASP A 1 209 ? -3.366 -12.658 11.214 1.00 95.50 209 ASP A C 1
ATOM 1605 O O . ASP A 1 209 ? -2.400 -12.349 11.923 1.00 95.50 209 ASP A O 1
ATOM 1609 N N . GLU A 1 210 ? -3.193 -13.391 10.104 1.00 94.75 210 GLU A N 1
ATOM 1610 C CA . GLU A 1 210 ? -1.879 -13.853 9.629 1.00 94.75 210 GLU A CA 1
ATOM 1611 C C . GLU A 1 210 ? -0.972 -12.690 9.183 1.00 94.75 210 GLU A C 1
ATOM 1613 O O . GLU A 1 210 ? 0.211 -12.643 9.558 1.00 94.75 210 GLU A O 1
ATOM 1618 N N . ILE A 1 211 ? -1.510 -11.723 8.430 1.00 94.44 211 ILE A N 1
ATOM 1619 C CA . ILE A 1 211 ? -0.801 -10.501 8.015 1.00 94.44 211 ILE A CA 1
ATOM 1620 C C . ILE A 1 211 ? -0.315 -9.742 9.254 1.00 94.44 211 ILE A C 1
ATOM 1622 O O . ILE A 1 211 ? 0.875 -9.423 9.373 1.00 94.44 211 ILE A O 1
ATOM 1626 N N . PHE A 1 212 ? -1.205 -9.496 10.216 1.00 95.00 212 PHE A N 1
ATOM 1627 C CA . PHE A 1 212 ? -0.887 -8.766 11.439 1.00 95.00 212 PHE A CA 1
ATOM 1628 C C . PHE A 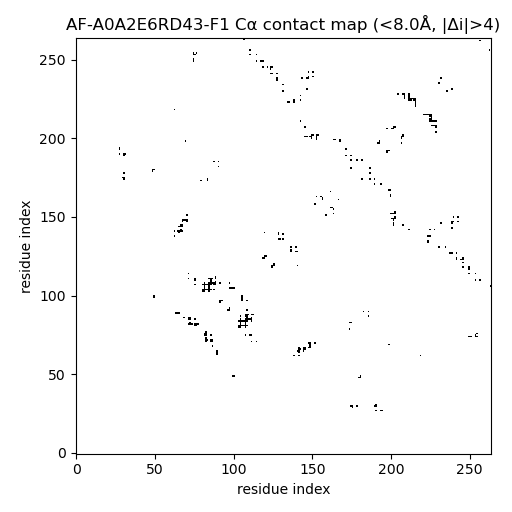1 212 ? 0.108 -9.503 12.336 1.00 95.00 212 PHE A C 1
ATOM 1630 O O . PHE A 1 212 ? 1.024 -8.879 12.885 1.00 95.00 212 PHE A O 1
ATOM 1637 N N . ALA A 1 213 ? 0.007 -10.829 12.443 1.00 93.25 213 ALA A N 1
ATOM 1638 C CA . ALA A 1 213 ? 0.996 -11.637 13.147 1.00 93.25 213 ALA A CA 1
ATOM 1639 C C . ALA A 1 213 ? 2.388 -11.505 12.507 1.00 93.25 213 ALA A C 1
ATOM 1641 O O . ALA A 1 213 ? 3.378 -11.290 13.214 1.00 93.25 213 ALA A O 1
ATOM 1642 N N . ARG A 1 214 ? 2.480 -11.551 11.172 1.00 91.56 214 ARG A N 1
ATOM 1643 C CA . ARG A 1 214 ? 3.740 -11.336 10.440 1.00 91.56 214 ARG A CA 1
ATOM 1644 C C . ARG A 1 214 ? 4.292 -9.925 10.622 1.00 91.56 214 ARG A C 1
ATOM 1646 O O . ARG A 1 214 ? 5.506 -9.761 10.763 1.00 91.56 214 ARG A O 1
ATOM 1653 N N . LEU A 1 215 ? 3.437 -8.902 10.622 1.00 91.00 215 LEU A N 1
ATOM 1654 C CA . LEU A 1 215 ? 3.836 -7.518 10.899 1.00 91.00 215 LEU A CA 1
ATOM 1655 C C . LEU A 1 215 ? 4.383 -7.364 12.323 1.00 91.00 215 LEU A C 1
ATOM 1657 O O . LEU A 1 215 ? 5.428 -6.740 12.505 1.00 91.00 215 LEU A O 1
ATOM 1661 N N . ALA A 1 216 ? 3.745 -7.985 13.315 1.00 91.38 216 ALA A N 1
ATOM 1662 C CA . ALA A 1 216 ? 4.210 -7.970 14.699 1.00 91.38 216 ALA A CA 1
ATOM 1663 C C . ALA A 1 216 ? 5.572 -8.670 14.867 1.00 91.38 216 ALA A C 1
ATOM 1665 O O . ALA A 1 216 ? 6.471 -8.113 15.497 1.00 91.38 216 ALA A O 1
ATOM 1666 N N . ILE A 1 217 ? 5.760 -9.848 14.254 1.00 90.00 217 ILE A N 1
ATOM 1667 C CA . ILE A 1 217 ? 7.045 -10.577 14.264 1.00 90.00 217 ILE A CA 1
ATOM 1668 C C . ILE A 1 217 ? 8.153 -9.713 13.658 1.00 90.00 217 ILE A C 1
ATOM 1670 O O . ILE A 1 217 ? 9.219 -9.548 14.245 1.00 90.00 217 ILE A O 1
ATOM 1674 N N . ARG A 1 218 ? 7.878 -9.115 12.497 1.00 87.00 218 ARG A N 1
ATOM 1675 C CA . ARG A 1 218 ? 8.794 -8.220 11.784 1.00 87.00 218 ARG A CA 1
ATOM 1676 C C . ARG A 1 218 ? 9.159 -6.979 12.597 1.00 87.00 218 ARG A C 1
ATOM 1678 O O . ARG A 1 218 ? 10.288 -6.511 12.497 1.00 87.00 218 ARG A O 1
ATOM 1685 N N . HIS A 1 219 ? 8.214 -6.436 13.363 1.00 87.81 219 HIS A N 1
ATOM 1686 C CA . HIS A 1 219 ? 8.461 -5.288 14.231 1.00 87.81 219 HIS A CA 1
ATOM 1687 C C . HIS A 1 219 ? 9.437 -5.623 15.370 1.00 87.81 219 HIS A C 1
ATOM 1689 O O . HIS A 1 219 ? 10.178 -4.748 15.815 1.00 87.81 219 HIS A O 1
ATOM 1695 N N . GLY A 1 220 ? 9.456 -6.878 15.836 1.00 86.12 220 GLY A N 1
ATOM 1696 C CA . GLY A 1 220 ? 10.459 -7.389 16.777 1.00 86.12 220 GLY A CA 1
ATOM 1697 C C . GLY A 1 220 ? 10.383 -6.808 18.194 1.00 86.12 220 GLY A C 1
ATOM 1698 O O . GLY A 1 220 ? 11.292 -7.019 18.992 1.00 86.12 220 GLY A O 1
ATOM 1699 N N . ARG A 1 221 ? 9.322 -6.059 18.521 1.00 87.56 221 ARG A N 1
ATOM 1700 C CA . ARG A 1 221 ? 9.092 -5.432 19.833 1.00 87.56 221 ARG A CA 1
ATOM 1701 C C . ARG A 1 221 ? 7.623 -5.570 20.251 1.00 87.56 221 ARG A C 1
ATOM 1703 O O . ARG A 1 221 ? 6.762 -5.694 19.372 1.00 87.56 221 ARG A O 1
ATOM 1710 N N . PRO A 1 222 ? 7.313 -5.516 21.562 1.00 89.00 222 PRO A N 1
ATOM 1711 C CA . PRO A 1 222 ? 5.934 -5.476 22.038 1.00 89.00 222 PRO A CA 1
ATOM 1712 C C . PRO A 1 222 ? 5.144 -4.365 21.338 1.00 89.00 222 PRO A C 1
ATOM 1714 O O . PRO A 1 222 ? 5.558 -3.207 21.329 1.00 89.00 222 PRO A O 1
ATOM 1717 N N . SER A 1 223 ? 4.035 -4.735 20.705 1.00 91.25 223 SER A N 1
ATOM 1718 C CA . SER A 1 223 ? 3.176 -3.824 19.948 1.00 91.25 223 SER A CA 1
ATOM 1719 C C . SER A 1 223 ? 1.767 -4.411 19.826 1.00 91.25 223 SER A C 1
ATOM 1721 O O . SER A 1 223 ? 1.611 -5.634 19.898 1.00 91.25 223 SER A O 1
ATOM 1723 N N . PRO A 1 224 ? 0.741 -3.576 19.596 1.00 92.62 224 PRO A N 1
ATOM 1724 C CA . PRO A 1 224 ? -0.626 -4.042 19.403 1.00 92.62 224 PRO A CA 1
ATOM 1725 C C . PRO A 1 224 ? -0.869 -4.600 17.988 1.00 92.62 224 PRO A C 1
ATOM 1727 O O . PRO A 1 224 ? -1.969 -5.055 17.702 1.00 92.62 224 PRO A O 1
ATOM 1730 N N . LEU A 1 225 ? 0.146 -4.616 17.106 1.00 92.44 225 LEU A N 1
ATOM 1731 C CA . LEU A 1 225 ? 0.023 -5.008 15.694 1.00 92.44 225 LEU A CA 1
ATOM 1732 C C . LEU A 1 225 ? -0.683 -6.349 15.498 1.00 92.44 225 LEU A C 1
ATOM 1734 O O . LEU A 1 225 ? -1.568 -6.429 14.660 1.00 92.44 225 LEU A O 1
ATOM 1738 N N . LYS A 1 226 ? -0.350 -7.373 16.299 1.00 93.75 226 LYS A N 1
ATOM 1739 C CA . LYS A 1 226 ? -0.970 -8.709 16.205 1.00 93.75 226 LYS A CA 1
ATOM 1740 C C . LYS A 1 226 ? -2.488 -8.675 16.428 1.00 93.75 226 LYS A C 1
ATOM 1742 O O . LYS A 1 226 ? -3.189 -9.553 15.950 1.00 93.75 226 LYS A O 1
ATOM 1747 N N . ALA A 1 227 ? -2.984 -7.681 17.157 1.00 94.12 227 ALA A N 1
ATOM 1748 C CA . ALA A 1 227 ? -4.399 -7.485 17.431 1.00 94.12 227 ALA A CA 1
ATOM 1749 C C . ALA A 1 227 ? -5.052 -6.470 16.471 1.00 94.12 227 ALA A C 1
ATOM 1751 O O . ALA A 1 227 ? -6.120 -5.954 16.788 1.00 94.12 227 ALA A O 1
ATOM 1752 N N . GLY A 1 228 ? -4.434 -6.172 15.319 1.00 93.00 228 GLY A N 1
ATOM 1753 C CA . GLY A 1 228 ? -4.900 -5.155 14.369 1.00 93.00 228 GLY A CA 1
ATOM 1754 C C . GLY A 1 228 ? -6.355 -5.317 13.916 1.00 93.00 228 GLY A C 1
ATOM 1755 O O . GLY A 1 228 ? -7.049 -4.316 13.756 1.00 93.00 228 GLY A O 1
ATOM 1756 N N . THR A 1 229 ? -6.872 -6.547 13.832 1.00 95.12 229 THR A N 1
ATOM 1757 C CA . THR A 1 229 ? -8.291 -6.804 13.520 1.00 95.12 229 THR A CA 1
ATOM 1758 C C . THR A 1 229 ? -9.263 -6.233 14.555 1.00 95.12 229 THR A C 1
ATOM 1760 O O . THR A 1 229 ? -10.399 -5.931 14.211 1.00 95.12 229 THR A O 1
ATOM 1763 N N . ARG A 1 230 ? -8.826 -5.954 15.790 1.00 95.94 230 ARG A N 1
ATOM 1764 C CA . ARG A 1 230 ? -9.660 -5.252 16.781 1.00 95.94 230 ARG A CA 1
ATOM 1765 C C . ARG A 1 230 ? -9.985 -3.814 16.381 1.00 95.94 230 ARG A C 1
ATOM 1767 O O . ARG A 1 230 ? -10.970 -3.271 16.872 1.00 95.94 230 ARG A O 1
ATOM 1774 N N . LEU A 1 231 ? -9.155 -3.171 15.552 1.00 94.44 231 LEU A N 1
ATOM 1775 C CA . LEU A 1 231 ? -9.502 -1.860 14.996 1.00 94.44 231 LEU A CA 1
ATOM 1776 C C . LEU A 1 231 ? -10.615 -1.983 13.963 1.00 94.44 231 LEU A C 1
ATOM 1778 O O . LEU A 1 231 ? -11.522 -1.159 13.992 1.00 94.44 231 LEU A O 1
ATOM 1782 N N . LEU A 1 232 ? -10.587 -3.029 13.134 1.00 95.31 232 LEU A N 1
ATOM 1783 C CA . LEU A 1 232 ? -11.692 -3.334 12.229 1.00 95.31 232 LEU A CA 1
ATOM 1784 C C . LEU A 1 232 ? -12.981 -3.572 13.026 1.00 95.31 232 LEU A C 1
ATOM 1786 O O . LEU A 1 232 ? -13.948 -2.855 12.822 1.00 95.31 232 LEU A O 1
ATOM 1790 N N . ASP A 1 233 ? -12.951 -4.453 14.033 1.00 95.75 233 ASP A N 1
ATOM 1791 C CA . ASP A 1 233 ? -14.118 -4.760 14.880 1.00 95.75 233 ASP A CA 1
ATOM 1792 C C . ASP A 1 233 ? -14.742 -3.506 15.543 1.00 95.75 233 ASP A C 1
ATOM 1794 O O . ASP A 1 233 ? -15.925 -3.494 15.882 1.00 95.75 233 ASP A O 1
ATOM 1798 N N . ARG A 1 234 ? -13.945 -2.453 15.775 1.00 96.44 234 ARG A N 1
ATOM 1799 C CA . ARG A 1 234 ? -14.371 -1.226 16.466 1.00 96.44 234 ARG A CA 1
ATOM 1800 C C . ARG A 1 234 ? -14.774 -0.080 15.544 1.00 96.44 234 ARG A C 1
ATOM 1802 O O . ARG A 1 234 ? -15.600 0.724 15.961 1.00 96.44 234 ARG A O 1
ATOM 1809 N N . LEU A 1 235 ? -14.114 0.056 14.397 1.00 96.81 235 LEU A N 1
ATOM 1810 C CA . LEU A 1 235 ? -14.149 1.257 13.554 1.00 96.81 235 LEU A CA 1
ATOM 1811 C C . LEU A 1 235 ? -14.470 0.939 12.089 1.00 96.81 235 LEU A C 1
ATOM 1813 O O . LEU A 1 235 ? -14.189 1.755 11.218 1.00 96.81 235 LEU A O 1
ATOM 1817 N N . GLU A 1 236 ? -15.000 -0.249 11.787 1.00 96.75 236 GLU A N 1
ATOM 1818 C CA . GLU A 1 236 ? -15.322 -0.663 10.415 1.00 96.75 236 GLU A CA 1
ATOM 1819 C C . GLU A 1 236 ? -16.131 0.393 9.631 1.00 96.75 236 GLU A C 1
ATOM 1821 O O . GLU A 1 236 ? -15.677 0.754 8.545 1.00 96.75 236 GLU A O 1
ATOM 1826 N N . PRO A 1 237 ? -17.220 0.993 10.163 1.00 97.62 237 PRO A N 1
ATOM 1827 C CA . PRO A 1 237 ? -17.969 2.021 9.433 1.00 97.62 237 PRO A CA 1
ATOM 1828 C C . PRO A 1 237 ? -17.172 3.304 9.154 1.00 97.62 237 PRO A C 1
ATOM 1830 O O . PRO A 1 237 ? -17.435 4.008 8.179 1.00 97.62 237 PRO A O 1
ATOM 1833 N N . GLU A 1 238 ? -16.243 3.679 10.033 1.00 98.06 238 GLU A N 1
ATOM 1834 C CA . GLU A 1 238 ? -15.351 4.818 9.828 1.00 98.06 238 GLU A CA 1
ATOM 1835 C C . GLU A 1 238 ? -14.248 4.488 8.821 1.00 98.06 238 GLU A C 1
ATOM 1837 O O . GLU A 1 238 ? -13.944 5.317 7.970 1.00 98.06 238 GLU A O 1
ATOM 1842 N N . ILE A 1 239 ? -13.682 3.280 8.885 1.00 97.62 239 ILE A N 1
ATOM 1843 C CA . ILE A 1 239 ? -12.665 2.795 7.945 1.00 97.62 239 ILE A CA 1
ATOM 1844 C C . ILE A 1 239 ? -13.232 2.757 6.527 1.00 97.62 239 ILE A C 1
ATOM 1846 O O . ILE A 1 239 ? -12.598 3.281 5.612 1.00 97.62 239 ILE A O 1
ATOM 1850 N N . GLU A 1 240 ? -14.419 2.176 6.351 1.00 97.50 240 GLU A N 1
ATOM 1851 C CA . GLU A 1 240 ? -15.092 2.076 5.055 1.00 97.50 240 GLU A CA 1
ATOM 1852 C C . GLU A 1 240 ? -15.371 3.464 4.473 1.00 97.50 240 GLU A C 1
ATOM 1854 O O . GLU A 1 240 ? -14.938 3.766 3.364 1.00 97.50 240 GLU A O 1
ATOM 1859 N N . ARG A 1 241 ? -15.970 4.364 5.259 1.00 98.06 241 ARG A N 1
ATOM 1860 C CA . ARG A 1 241 ? -16.249 5.740 4.822 1.00 98.06 241 ARG A CA 1
ATOM 1861 C C . ARG A 1 241 ? -14.981 6.506 4.444 1.00 98.06 241 ARG A C 1
ATOM 1863 O O . ARG A 1 241 ? -14.957 7.199 3.431 1.00 98.06 241 ARG A O 1
ATOM 1870 N N . THR A 1 242 ? -13.922 6.391 5.249 1.00 98.19 242 THR A N 1
ATOM 1871 C CA . THR A 1 242 ? -12.631 7.015 4.930 1.00 98.19 242 THR A CA 1
ATOM 1872 C C . THR A 1 242 ? -12.058 6.436 3.639 1.00 98.19 242 THR A C 1
ATOM 1874 O O . THR A 1 242 ? -11.517 7.192 2.836 1.00 98.19 242 THR A O 1
ATOM 1877 N N . PHE A 1 243 ? -12.179 5.126 3.413 1.00 97.69 243 PHE A N 1
ATOM 1878 C CA . PHE A 1 243 ? -11.721 4.483 2.185 1.00 97.69 243 PHE A CA 1
ATOM 1879 C C . PHE A 1 243 ? -12.496 4.968 0.950 1.00 97.69 243 PHE A C 1
ATOM 1881 O O . PHE A 1 243 ? -11.875 5.331 -0.049 1.00 97.69 243 PHE A O 1
ATOM 1888 N N . GLU A 1 244 ? -13.827 5.039 1.030 1.00 97.50 244 GLU A N 1
ATOM 1889 C CA . GLU A 1 244 ? -14.698 5.526 -0.050 1.00 97.50 244 GLU A CA 1
ATOM 1890 C C . GLU A 1 244 ? -14.385 6.974 -0.461 1.00 97.50 244 GLU A C 1
ATOM 1892 O O . GLU A 1 244 ? -14.496 7.326 -1.636 1.00 97.50 244 GLU A O 1
ATOM 1897 N N . GLU A 1 245 ? -13.956 7.811 0.487 1.00 97.50 245 GLU A N 1
ATOM 1898 C CA . GLU A 1 245 ? -13.499 9.176 0.216 1.00 97.50 245 GLU A CA 1
ATOM 1899 C C . GLU A 1 245 ? -12.072 9.202 -0.362 1.00 97.50 245 GLU A C 1
ATOM 1901 O O . GLU A 1 245 ? -11.802 9.856 -1.376 1.00 97.50 245 GLU A O 1
ATOM 1906 N N . LEU A 1 246 ? -11.154 8.469 0.274 1.00 97.38 246 LEU A N 1
ATOM 1907 C CA . LEU A 1 246 ? -9.721 8.504 -0.008 1.00 97.38 246 LEU A CA 1
ATOM 1908 C C . LEU A 1 246 ? -9.369 7.863 -1.352 1.00 97.38 246 LEU A C 1
ATOM 1910 O O . LEU A 1 246 ? -8.607 8.437 -2.133 1.00 97.38 246 LEU A O 1
ATOM 1914 N N . PHE A 1 247 ? -9.877 6.663 -1.624 1.00 97.25 247 PHE A N 1
ATOM 1915 C CA . PHE A 1 247 ? -9.442 5.847 -2.755 1.00 97.25 247 PHE A CA 1
ATOM 1916 C C . PHE A 1 247 ? -9.674 6.507 -4.129 1.00 97.25 247 PHE A C 1
ATOM 1918 O O . PHE A 1 247 ? -8.714 6.614 -4.900 1.00 97.25 247 PHE A O 1
ATOM 1925 N N . PRO A 1 248 ? -10.868 7.045 -4.468 1.00 97.12 248 PRO A N 1
ATOM 1926 C CA . PRO A 1 248 ? -11.053 7.753 -5.735 1.00 97.12 248 PRO A CA 1
ATOM 1927 C C . PRO A 1 248 ? -10.199 9.023 -5.838 1.00 97.12 248 PRO A C 1
ATOM 1929 O O . PRO A 1 248 ? -9.833 9.419 -6.945 1.00 97.12 248 PRO A O 1
ATOM 1932 N N . TRP A 1 249 ? -9.874 9.669 -4.714 1.00 97.94 249 TRP A N 1
ATOM 1933 C CA . TRP A 1 249 ? -8.969 10.815 -4.701 1.00 97.94 249 TRP A CA 1
ATOM 1934 C C . TRP A 1 249 ? -7.515 10.400 -4.966 1.00 97.94 249 TRP A C 1
ATOM 1936 O O . TRP A 1 249 ? -6.860 11.023 -5.805 1.00 97.94 249 TRP A O 1
ATOM 1946 N N . LEU A 1 250 ? -7.033 9.324 -4.335 1.00 97.56 250 LEU A N 1
ATOM 1947 C CA . LEU A 1 250 ? -5.705 8.760 -4.595 1.00 97.56 250 LEU A CA 1
ATOM 1948 C C . LEU A 1 250 ? -5.559 8.301 -6.045 1.00 97.56 250 LEU A C 1
ATOM 1950 O O . LEU A 1 250 ? -4.539 8.592 -6.661 1.00 97.56 250 LEU A O 1
ATOM 1954 N N . ARG A 1 251 ? -6.587 7.650 -6.602 1.00 97.25 251 ARG A N 1
ATOM 1955 C CA . ARG A 1 251 ? -6.613 7.216 -8.005 1.00 97.25 251 ARG A CA 1
ATOM 1956 C C . ARG A 1 251 ? -6.376 8.375 -8.965 1.00 97.25 251 ARG A C 1
ATOM 1958 O O . ARG A 1 251 ? -5.439 8.307 -9.751 1.00 97.25 251 ARG A O 1
ATOM 1965 N N . ARG A 1 252 ? -7.112 9.480 -8.813 1.00 97.12 252 ARG A N 1
ATOM 1966 C CA . ARG A 1 252 ? -6.887 10.686 -9.630 1.00 97.12 252 ARG A CA 1
ATOM 1967 C C . ARG A 1 252 ? -5.467 11.236 -9.477 1.00 97.12 252 ARG A C 1
ATOM 1969 O O . ARG A 1 252 ? -4.824 11.566 -10.462 1.00 97.12 252 ARG A O 1
ATOM 1976 N N . ARG A 1 253 ? -4.942 11.303 -8.247 1.00 97.12 253 ARG A N 1
ATOM 1977 C CA . ARG A 1 253 ? -3.570 11.789 -8.003 1.00 97.12 253 ARG A CA 1
ATOM 1978 C C . ARG A 1 253 ? -2.501 10.888 -8.622 1.00 97.12 253 ARG A C 1
ATOM 1980 O O . ARG A 1 253 ? -1.475 11.399 -9.070 1.00 97.12 253 ARG A O 1
ATOM 1987 N N . ALA A 1 254 ? -2.721 9.578 -8.621 1.00 96.94 254 ALA A N 1
ATOM 1988 C CA . ALA A 1 254 ? -1.831 8.614 -9.249 1.00 96.94 254 ALA A CA 1
ATOM 1989 C C . ALA A 1 254 ? -1.885 8.721 -10.781 1.00 96.94 254 ALA A C 1
ATOM 1991 O O . ALA A 1 254 ? -0.834 8.788 -11.412 1.00 96.94 254 ALA A O 1
ATOM 1992 N N . GLU A 1 255 ? -3.081 8.837 -11.363 1.00 95.88 255 GLU A N 1
ATOM 1993 C CA . GLU A 1 255 ? -3.281 9.079 -12.799 1.00 95.88 255 GLU A CA 1
ATOM 1994 C C . GLU A 1 255 ? -2.568 10.361 -13.254 1.00 95.88 255 GLU A C 1
ATOM 1996 O O . GLU A 1 255 ? -1.772 10.316 -14.192 1.00 95.88 255 GLU A O 1
ATOM 2001 N N . ASP A 1 256 ? -2.757 11.473 -12.534 1.00 95.94 256 ASP A N 1
ATOM 2002 C CA . ASP A 1 256 ? -2.072 12.745 -12.806 1.00 95.94 256 ASP A CA 1
ATOM 2003 C C . ASP A 1 256 ? -0.542 12.596 -12.742 1.00 95.94 256 ASP A C 1
ATOM 2005 O O . ASP A 1 256 ? 0.190 13.155 -13.558 1.00 95.94 256 ASP A O 1
ATOM 2009 N N . PHE A 1 257 ? -0.038 11.837 -11.764 1.00 95.38 257 PHE A N 1
ATOM 2010 C CA . PHE A 1 257 ? 1.396 11.597 -11.602 1.00 95.38 257 PHE A CA 1
ATOM 2011 C C . PHE A 1 257 ? 1.983 10.766 -12.745 1.00 95.38 257 PHE A C 1
ATOM 2013 O O . PHE A 1 257 ? 3.092 11.044 -13.192 1.00 95.38 257 PHE A O 1
ATOM 2020 N N . LEU A 1 258 ? 1.257 9.750 -13.214 1.00 93.69 258 LEU A N 1
ATOM 2021 C CA . LEU A 1 258 ? 1.697 8.885 -14.309 1.00 93.69 258 LEU A CA 1
ATOM 2022 C C . LEU A 1 258 ? 1.616 9.594 -15.671 1.00 93.69 258 LEU A C 1
ATOM 2024 O O . LEU A 1 258 ? 2.447 9.335 -16.549 1.00 93.69 258 LEU A O 1
ATOM 2028 N N . ALA A 1 259 ? 0.656 10.509 -15.830 1.00 91.06 259 ALA A N 1
ATOM 2029 C CA . ALA A 1 259 ? 0.461 11.297 -17.043 1.00 91.06 259 ALA A CA 1
ATOM 2030 C C . ALA A 1 259 ? 1.519 12.397 -17.247 1.00 91.06 259 ALA A C 1
ATOM 2032 O O . ALA A 1 259 ? 1.761 12.785 -18.389 1.00 91.06 259 ALA A O 1
ATOM 2033 N N . ASP A 1 260 ? 2.159 12.891 -16.181 1.00 82.81 260 ASP A N 1
ATOM 2034 C CA . ASP A 1 260 ? 3.120 14.000 -16.240 1.00 82.81 260 ASP A CA 1
ATOM 2035 C C . ASP A 1 260 ? 4.577 13.506 -16.418 1.00 82.81 260 ASP A C 1
ATOM 2037 O O . ASP A 1 260 ? 5.174 12.952 -15.486 1.00 82.81 260 ASP A O 1
ATOM 2041 N N . PRO A 1 261 ? 5.200 13.697 -17.599 1.00 60.72 261 PRO A N 1
ATOM 2042 C CA . PRO A 1 261 ? 6.581 13.295 -17.835 1.00 60.72 261 PRO A CA 1
ATOM 2043 C C . PRO A 1 261 ? 7.625 14.164 -17.119 1.00 60.72 261 PRO A C 1
ATOM 2045 O O . PRO A 1 261 ? 8.754 13.700 -16.976 1.00 60.72 261 PRO A O 1
ATOM 2048 N N . GLU A 1 262 ? 7.286 15.370 -16.647 1.00 55.66 262 GLU A N 1
ATOM 2049 C CA . GLU A 1 262 ? 8.232 16.291 -15.989 1.00 55.66 262 GLU A CA 1
ATOM 2050 C C . GLU A 1 262 ? 8.335 16.080 -14.470 1.00 55.66 262 GLU A C 1
ATOM 2052 O O . GLU A 1 262 ? 9.265 16.568 -13.828 1.00 55.66 262 GLU A O 1
ATOM 2057 N N . ARG A 1 263 ? 7.419 15.305 -13.876 1.00 54.66 263 ARG A N 1
ATOM 2058 C CA . ARG A 1 263 ? 7.502 14.849 -12.472 1.00 54.66 263 ARG A CA 1
ATOM 2059 C C . ARG A 1 263 ? 8.290 13.545 -12.296 1.00 54.66 263 ARG A C 1
ATOM 2061 O O . ARG A 1 263 ? 8.314 13.008 -11.181 1.00 54.66 263 ARG A O 1
ATOM 2068 N N . ARG A 1 264 ? 8.886 13.037 -13.383 1.00 47.41 264 ARG A N 1
ATOM 2069 C CA . ARG A 1 264 ? 9.644 11.781 -13.440 1.00 47.41 264 ARG A CA 1
ATOM 2070 C C . ARG A 1 264 ? 11.027 11.901 -12.840 1.00 47.41 264 ARG A C 1
ATOM 2072 O O . ARG A 1 264 ? 11.744 12.883 -13.097 1.00 47.41 264 ARG A O 1
#

Sequence (264 aa):
MHSRRPAGPLSRNSVCSVGNSPGSIGFCSLISTIQPVADGHDNPTRAAAIPATVDPSNLQDSLGNRMNHLAHIVLAGPDPDDRLGALLGDHVKGIAAVDALSPGLARGVRLHRRIDAWSDSHPAVIDLRASSGPEWRRYSGVILDVLFDAMLVRNWDTWQDVALDDFARGIDEMLADRRAELPPRLARFAVWACRTGLWTRYDDREMLDEIFARLAIRHGRPSPLKAGTRLLDRLEPEIERTFEELFPWLRRRAEDFLADPERR

Foldseek 3Di:
DDDDDDDDDDDDPPPPPPPPDPDDPPQLVLLVDDDDDDDDDDDPDDQDAQDPPDDPPCPDDAPLPQDQLQLLLVLLPDDLLLSVLLLCLSVQDDDVSLVSHDPSSSLNNVLNV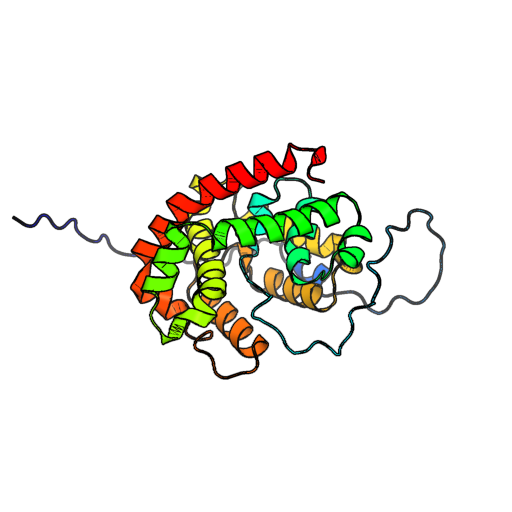VLLVLLVPDPLNVVLLVVLDDQCNRPSRSLLSLVLLLLCLVCVVVPDVDDQVVVLVVVLVSCSVCVSNDDPVSSVVSSVCVVVVLSNCSNPPVSCLVVQVVSVVVVVDDGCSSVSCVSCVPCVVSSNVSSVVSSVVSSVVSVVSVPDPVND

Mean predicted aligned error: 11.54 Å

pLDDT: mean 78.28, std 26.07, range [24.27, 98.19]

Nearest PDB structures (foldseek):
  4kyi-assembly1_A  TM=2.060E-01  e=9.638E+00  Legionella pneumophila subsp. pneumophila str. Philadelphia 1

Solvent-accessible surface area (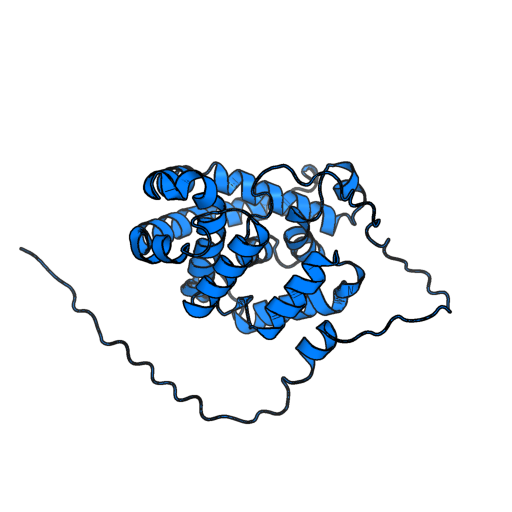backbone atoms only — not comparable to full-atom values): 15828 Å² total; per-residue (Å²): 138,86,85,79,81,82,86,76,83,94,74,81,84,72,77,78,71,88,74,87,69,93,74,80,79,60,60,63,51,55,56,69,60,81,76,90,83,78,90,89,82,95,71,100,76,75,76,77,67,73,75,88,82,72,75,87,80,73,87,76,76,80,84,64,69,64,44,37,68,60,56,41,32,60,48,38,52,89,48,68,41,19,25,52,10,24,73,36,31,65,75,54,65,68,66,71,58,36,71,71,42,57,75,45,31,29,46,11,25,52,48,35,55,47,53,52,54,52,50,66,67,31,66,60,48,47,53,52,38,61,72,63,35,84,90,33,52,89,50,34,64,46,44,48,31,42,51,47,31,16,51,46,54,72,44,34,79,82,78,40,95,66,56,62,69,59,53,40,49,51,52,49,49,53,52,46,78,45,43,85,64,42,56,76,66,56,44,55,48,52,45,49,36,54,72,69,46,45,78,77,30,44,67,36,68,69,48,45,44,50,52,22,40,51,50,32,60,72,65,72,55,98,68,64,44,49,54,42,66,57,52,48,81,73,38,44,75,58,53,49,52,35,41,69,60,45,51,66,52,50,43,52,55,35,51,55,54,72,71,40,79,85,83,105

Secondary structure (DSSP, 8-state):
---PPPPPP------------TTTTSHHHHHH--PPPPP----S----PPP----TT-----------HHHHHHHT-S-HHHHHHHHHTTT--SHHHHHTS-HHHHHHHHHHHHHHHHHHH-HHHHHHHHHT-TTTTTTHHHHHHHHHHHHHHHTHHHH-SS-HHHHHHHHHHHHHHTGGGS-HHHHHHHHHHHHHTGGG-TT-HHHHHHHHHHHHHHH-S--GGGGTHHHHHHHHHHHHHHHHHHHHHHHHHHHHHHH-GGG-